Protein AF-A0A6A5XQS5-F1 (afdb_monomer_lite)

Secondary structure (DSSP, 8-state):
------EEE--SEEEEEEEEEEE---TT-TTS-TT-EEEEEEEEEEEEEEE-TTSSSEEEEEEEEEETTTT-S---TTT--EEEEEEEETTS-HHHHHTT-SPPSEEEEEE--TTGGGS---EEEEE-----TTS-----TT-TT-SEEEEPSS-GGGEEEEHHHHHHTTPPP-TTS---GGG--EEEEESSSEEEEETTEEEEEEETTTBEEES-EEEEEETTEEEEEEE-TT-EEEEEPPPPTTS---EEE-S--TT-EEEEE--TT--HHHHHHHHHHHHHHHHHHHHSTT--TTTSSS---

Sequence (305 aa):
MSKDKIYTATPLRTYELRPTQVKTTGWFSSSLSSDATTPSDRIFGVFETTEDATSDGLKEVSKYFVDTAANSTFPIWPSNSNQVIAIFPQTTNVENIVDRKATSVRSISQTHSLIGRHMCTVSSVRPQSAFQAQGEWKSKADDMSLQEWWVGSGLGHGQWSDSTLEKALGFPDRSDGFSIKEDRVEWRAQGDQWQTRLSQKYRDISWGGKGRVSGGGLILTGADMVLAVYKPRCARWEKKGDAADDGQEKGEIIGDGVSVGVLGICHEKVDDEMTQHILLSAVAIEEQIMRSKGFDPLKYHGMWD

Structure (mmCIF, N/CA/C/O backbone):
data_AF-A0A6A5XQS5-F1
#
_entry.id   AF-A0A6A5XQS5-F1
#
loop_
_atom_site.group_PDB
_atom_site.id
_atom_site.type_symbol
_atom_site.label_atom_id
_atom_site.label_alt_id
_atom_site.label_comp_id
_atom_site.label_asym_id
_atom_site.label_entity_id
_atom_site.label_seq_id
_atom_site.pdbx_PDB_ins_code
_atom_site.Cartn_x
_atom_site.Cartn_y
_atom_site.Cartn_z
_atom_site.occupancy
_atom_site.B_iso_or_equiv
_atom_site.auth_seq_id
_atom_site.auth_comp_id
_atom_site.auth_asym_id
_atom_site.auth_atom_id
_atom_site.pdbx_PDB_model_num
ATOM 1 N N . MET A 1 1 ? -23.009 -15.199 24.884 1.00 41.00 1 MET A N 1
ATOM 2 C CA . MET A 1 1 ? -21.980 -14.404 24.184 1.00 41.00 1 MET A CA 1
ATOM 3 C C . MET A 1 1 ? -22.686 -13.268 23.467 1.00 41.00 1 MET A C 1
ATOM 5 O O . MET A 1 1 ? -23.654 -13.534 22.763 1.00 41.00 1 MET A O 1
ATOM 9 N N . SER A 1 2 ? -22.295 -12.022 23.743 1.00 35.28 2 SER A N 1
ATOM 10 C CA . SER A 1 2 ? -22.772 -10.843 23.006 1.00 35.28 2 SER A CA 1
ATOM 11 C C . SER A 1 2 ? -22.547 -11.092 21.515 1.00 35.28 2 SER A C 1
ATOM 13 O O . SER A 1 2 ? -21.453 -11.501 21.136 1.00 35.28 2 SER A O 1
ATOM 15 N N . LYS A 1 3 ? -23.575 -10.914 20.676 1.00 42.91 3 LYS A N 1
ATOM 16 C CA . LYS A 1 3 ? -23.377 -10.823 19.225 1.00 42.91 3 LYS A CA 1
ATOM 17 C C . LYS A 1 3 ? -22.655 -9.504 18.982 1.00 42.91 3 LYS A C 1
ATOM 19 O O . LYS A 1 3 ? -23.308 -8.483 18.756 1.00 42.91 3 LYS A O 1
ATOM 24 N N . ASP A 1 4 ? -21.336 -9.506 19.118 1.00 55.44 4 ASP A N 1
ATOM 25 C CA . ASP A 1 4 ? -20.542 -8.333 18.795 1.00 55.44 4 ASP A CA 1
ATOM 26 C C . ASP A 1 4 ? -20.804 -8.009 17.324 1.00 55.44 4 ASP A C 1
ATOM 28 O O . ASP A 1 4 ? -20.668 -8.843 16.428 1.00 55.44 4 ASP A O 1
ATOM 32 N N . LYS A 1 5 ? -21.369 -6.820 17.097 1.00 72.75 5 LYS A N 1
ATOM 33 C CA . LYS A 1 5 ? -21.798 -6.388 15.770 1.00 72.75 5 LYS A CA 1
ATOM 34 C C . LYS A 1 5 ? -20.553 -6.251 14.899 1.00 72.75 5 LYS A C 1
ATOM 36 O O . LYS A 1 5 ? -19.756 -5.342 15.132 1.00 72.75 5 LYS A O 1
ATOM 41 N N . ILE A 1 6 ? -20.441 -7.115 13.892 1.00 79.00 6 ILE A N 1
ATOM 42 C CA . ILE A 1 6 ? -19.458 -6.989 12.814 1.00 79.00 6 ILE A CA 1
ATOM 43 C C . ILE A 1 6 ? -19.592 -5.586 12.218 1.00 79.00 6 ILE A C 1
ATOM 45 O O . ILE A 1 6 ? -20.684 -5.160 11.829 1.00 79.00 6 ILE A O 1
ATOM 49 N N . TYR A 1 7 ? -18.486 -4.855 12.168 1.00 83.50 7 TYR A N 1
ATOM 50 C CA . TYR A 1 7 ? -18.402 -3.609 11.427 1.00 83.50 7 TYR A CA 1
ATOM 51 C C . TYR A 1 7 ? -18.158 -3.940 9.953 1.00 83.50 7 TYR A C 1
ATOM 53 O O . TYR A 1 7 ? -17.238 -4.679 9.608 1.00 83.50 7 TYR A O 1
ATOM 61 N N . THR A 1 8 ? -19.002 -3.426 9.063 1.00 85.00 8 THR A N 1
ATOM 62 C CA . THR A 1 8 ? -18.805 -3.607 7.620 1.00 85.00 8 THR A CA 1
ATOM 63 C C . THR A 1 8 ? -18.085 -2.381 7.080 1.00 85.00 8 THR A C 1
ATOM 65 O O . THR A 1 8 ? -18.684 -1.313 6.962 1.00 85.00 8 THR A O 1
ATOM 68 N N . ALA A 1 9 ? -16.797 -2.526 6.774 1.00 84.25 9 ALA A N 1
ATOM 69 C CA . ALA A 1 9 ? -16.055 -1.523 6.031 1.00 84.25 9 ALA A CA 1
ATOM 70 C C . ALA A 1 9 ? -16.614 -1.469 4.604 1.00 84.25 9 ALA A C 1
ATOM 72 O O . ALA A 1 9 ? -16.691 -2.494 3.921 1.00 84.25 9 ALA A O 1
ATOM 73 N N . THR A 1 10 ? -17.014 -0.275 4.173 1.00 87.50 10 THR A N 1
ATOM 74 C CA . THR A 1 10 ? -17.535 -0.019 2.824 1.00 87.50 10 THR A CA 1
ATOM 75 C C . THR A 1 10 ? -16.575 0.938 2.132 1.00 87.50 10 THR A C 1
ATOM 77 O O . THR A 1 10 ? -16.663 2.146 2.356 1.00 87.50 10 THR A O 1
ATOM 80 N N . PRO A 1 11 ? -15.593 0.422 1.374 1.00 89.38 11 PRO A N 1
ATOM 81 C CA . PRO A 1 11 ? -14.614 1.275 0.722 1.00 89.38 11 PRO A CA 1
ATOM 82 C C . PRO A 1 11 ? -15.275 2.203 -0.291 1.00 89.38 11 PRO A C 1
ATOM 84 O O . PRO A 1 11 ? -16.008 1.754 -1.165 1.00 89.38 11 PRO A O 1
ATOM 87 N N . LEU A 1 12 ? -14.964 3.492 -0.188 1.00 90.56 12 LEU A N 1
ATOM 88 C CA . LEU A 1 12 ? -15.366 4.527 -1.140 1.00 90.56 12 LEU A CA 1
ATOM 89 C C . LEU A 1 12 ? -14.614 4.374 -2.466 1.00 90.56 12 LEU A C 1
ATOM 91 O O . LEU A 1 12 ? -15.125 4.712 -3.529 1.00 90.56 12 LEU A O 1
ATOM 95 N N . ARG A 1 13 ? -13.371 3.882 -2.390 1.00 91.00 13 ARG A N 1
ATOM 96 C CA . ARG A 1 13 ? -12.496 3.610 -3.533 1.00 91.00 13 ARG A CA 1
ATOM 97 C C . ARG A 1 13 ? -11.758 2.304 -3.298 1.00 91.00 13 ARG A C 1
ATOM 99 O O . ARG A 1 13 ? -11.261 2.064 -2.194 1.00 91.00 13 ARG A O 1
ATOM 106 N N . THR A 1 14 ? -11.677 1.473 -4.330 1.00 93.69 14 THR A N 1
ATOM 107 C CA . THR A 1 14 ? -10.959 0.195 -4.280 1.00 93.69 14 THR A CA 1
ATOM 108 C C . THR A 1 14 ? -9.843 0.192 -5.310 1.00 93.69 14 THR A C 1
ATOM 110 O O . THR A 1 14 ? -10.083 0.525 -6.464 1.00 93.69 14 THR A O 1
ATOM 113 N N . TYR A 1 15 ? -8.643 -0.219 -4.913 1.00 95.38 15 TYR A N 1
ATOM 114 C CA . TYR A 1 15 ? -7.488 -0.359 -5.794 1.00 95.38 15 TYR A CA 1
ATOM 115 C C . TYR A 1 15 ? -7.027 -1.810 -5.817 1.00 95.38 15 TYR A C 1
ATOM 117 O O . TYR A 1 15 ? -6.735 -2.389 -4.770 1.00 95.38 15 TYR A O 1
ATOM 125 N N . GLU A 1 16 ? -6.932 -2.391 -7.007 1.00 95.06 16 GLU A N 1
ATOM 126 C CA . GLU A 1 16 ? -6.418 -3.740 -7.216 1.00 95.06 16 GLU A CA 1
ATOM 127 C C . GLU A 1 16 ? -5.017 -3.687 -7.828 1.00 95.06 16 GLU A C 1
ATOM 129 O O . GLU A 1 16 ? -4.792 -3.041 -8.851 1.00 95.06 16 GLU A O 1
ATOM 134 N N . LEU A 1 17 ? -4.074 -4.375 -7.188 1.00 95.56 17 LEU A N 1
ATOM 135 C CA . LEU A 1 17 ? -2.690 -4.514 -7.620 1.00 95.56 17 LEU A CA 1
ATOM 136 C C . LEU A 1 17 ? -2.544 -5.858 -8.323 1.00 95.56 17 LEU A C 1
ATOM 138 O O . LEU A 1 17 ? -2.584 -6.905 -7.671 1.00 95.56 17 LEU A O 1
ATOM 142 N N . ARG A 1 18 ? -2.375 -5.831 -9.644 1.00 94.19 18 ARG A N 1
ATOM 143 C CA . ARG A 1 18 ? -2.341 -7.031 -10.491 1.00 94.19 18 ARG A CA 1
ATOM 144 C C . ARG A 1 18 ? -0.983 -7.171 -11.183 1.00 94.19 18 ARG A C 1
ATOM 146 O O . ARG A 1 18 ? -0.440 -6.154 -11.609 1.00 94.19 18 ARG A O 1
ATOM 153 N N . PRO A 1 19 ? -0.431 -8.388 -11.330 1.00 93.31 19 PRO A N 1
ATOM 154 C CA . PRO A 1 19 ? 0.814 -8.611 -12.066 1.00 93.31 19 PRO A CA 1
ATOM 155 C C . PRO A 1 19 ? 0.775 -8.011 -13.479 1.00 93.31 19 PRO A C 1
ATOM 157 O O . PRO A 1 19 ? -0.144 -8.289 -14.251 1.00 93.31 19 PRO A O 1
ATOM 160 N N . THR A 1 20 ? 1.779 -7.208 -13.835 1.00 93.25 20 THR A N 1
ATOM 161 C CA . THR A 1 20 ? 1.904 -6.631 -15.182 1.00 93.25 20 THR A CA 1
ATOM 162 C C . THR A 1 20 ? 2.638 -7.598 -16.105 1.00 93.25 20 THR A C 1
ATOM 164 O O . THR A 1 20 ? 3.633 -8.201 -15.709 1.00 93.25 20 THR A O 1
ATOM 167 N N . GLN A 1 21 ? 2.187 -7.731 -17.354 1.00 91.62 21 GLN A N 1
ATOM 168 C CA . GLN A 1 21 ? 2.899 -8.517 -18.365 1.00 91.62 21 GLN A CA 1
ATOM 169 C C . GLN A 1 21 ? 4.196 -7.809 -18.778 1.00 91.62 21 GLN A C 1
ATOM 171 O O . GLN A 1 21 ? 4.165 -6.653 -19.198 1.00 91.62 21 GLN A O 1
ATOM 176 N N . VAL A 1 22 ? 5.329 -8.504 -18.681 1.00 88.50 22 VAL A N 1
ATOM 177 C CA . VAL A 1 22 ? 6.654 -7.997 -19.074 1.00 88.50 22 VAL A CA 1
ATOM 178 C C . VAL A 1 22 ? 7.306 -8.938 -20.078 1.00 88.50 22 VAL A C 1
ATOM 180 O O . VAL A 1 22 ? 7.086 -10.147 -20.029 1.00 88.50 22 VAL A O 1
ATOM 183 N N . LYS A 1 23 ? 8.117 -8.399 -20.995 1.00 84.69 23 LYS A N 1
ATOM 184 C CA . LYS A 1 23 ? 8.888 -9.212 -21.947 1.00 84.69 23 LYS A CA 1
ATOM 185 C C . LYS A 1 23 ? 9.909 -10.073 -21.208 1.00 84.69 23 LYS A C 1
ATOM 187 O O . LYS A 1 23 ? 10.635 -9.573 -20.349 1.00 84.69 23 LYS A O 1
ATOM 192 N N . THR A 1 24 ? 10.000 -11.350 -21.565 1.00 70.56 24 THR A N 1
ATOM 193 C CA . THR A 1 24 ? 11.013 -12.249 -21.003 1.00 70.56 24 THR A CA 1
ATOM 194 C C . THR A 1 24 ? 12.390 -11.936 -21.584 1.00 70.56 24 THR A C 1
ATOM 196 O O . THR A 1 24 ? 12.667 -12.254 -22.737 1.00 70.56 24 THR A O 1
ATOM 199 N N . THR A 1 25 ? 13.276 -11.344 -20.785 1.00 61.12 25 THR A N 1
ATOM 200 C CA . THR A 1 25 ? 14.683 -11.090 -21.138 1.00 61.12 25 THR A CA 1
ATOM 201 C C . THR A 1 25 ? 15.611 -11.974 -20.296 1.00 61.12 25 THR A C 1
ATOM 203 O O . THR A 1 25 ? 16.362 -11.510 -19.443 1.00 61.12 25 THR A O 1
ATOM 206 N N . GLY A 1 26 ? 15.536 -13.295 -20.482 1.00 53.66 26 GLY A N 1
ATOM 207 C CA . GLY A 1 26 ? 16.399 -14.251 -19.781 1.00 53.66 26 GLY A CA 1
ATOM 208 C C . GLY A 1 26 ? 17.680 -14.578 -20.555 1.00 53.66 26 GLY A C 1
ATOM 209 O O . GLY A 1 26 ? 17.619 -14.951 -21.722 1.00 53.66 26 GLY A O 1
ATOM 210 N N . TRP A 1 27 ? 18.846 -14.557 -19.893 1.00 46.69 27 TRP A N 1
ATOM 211 C CA . TRP A 1 27 ? 20.130 -14.985 -20.492 1.00 46.69 27 TRP A CA 1
ATOM 212 C C . TRP A 1 27 ? 20.176 -16.494 -20.848 1.00 46.69 27 TRP A C 1
ATOM 214 O O . TRP A 1 27 ? 21.023 -16.921 -21.627 1.00 46.69 27 TRP A O 1
ATOM 224 N N . PHE A 1 28 ? 19.249 -17.300 -20.306 1.00 45.50 28 PHE A N 1
ATOM 225 C CA . PHE A 1 28 ? 19.111 -18.741 -20.575 1.00 45.50 28 PHE A CA 1
ATOM 226 C C . PHE A 1 28 ? 17.962 -19.087 -21.543 1.00 45.50 28 PHE A C 1
ATOM 228 O O . PHE A 1 28 ? 17.759 -20.261 -21.841 1.00 45.50 28 PHE A O 1
ATOM 235 N N . SER A 1 29 ? 17.201 -18.110 -22.048 1.00 47.56 29 SER A N 1
ATOM 236 C CA . SER A 1 29 ? 16.058 -18.358 -22.938 1.00 47.56 29 SER A CA 1
ATOM 237 C C . SER A 1 29 ? 16.397 -18.005 -24.385 1.00 47.56 29 SER A C 1
ATOM 239 O O . SER A 1 29 ? 15.801 -17.109 -24.973 1.00 47.56 29 SER A O 1
ATOM 241 N N . SER A 1 30 ? 17.366 -18.702 -24.977 1.00 43.22 30 SER A N 1
ATOM 242 C CA . SER A 1 30 ? 17.756 -18.514 -26.382 1.00 43.22 30 SER A CA 1
ATOM 243 C C . SER A 1 30 ? 16.778 -19.135 -27.398 1.00 43.22 30 SER A C 1
ATOM 245 O O . SER A 1 30 ? 17.078 -19.148 -28.588 1.00 43.22 30 SER A O 1
ATOM 247 N N . SER A 1 31 ? 15.614 -19.644 -26.967 1.00 46.03 31 SER A N 1
ATOM 248 C CA . SER A 1 31 ? 14.649 -20.328 -27.849 1.00 46.03 31 SER A CA 1
ATOM 249 C C . SER A 1 31 ? 13.191 -19.863 -27.751 1.00 46.03 31 SER A C 1
ATOM 251 O O . SER A 1 31 ? 12.347 -20.405 -28.464 1.00 46.03 31 SER A O 1
ATOM 253 N N . LEU A 1 32 ? 12.864 -18.874 -26.913 1.00 49.41 32 LEU A N 1
ATOM 254 C CA . LEU A 1 32 ? 11.506 -18.323 -26.860 1.00 49.41 32 LEU A CA 1
ATOM 255 C C . LEU A 1 32 ? 11.400 -17.133 -27.818 1.00 49.41 32 LEU A C 1
ATOM 257 O O . LEU A 1 32 ? 12.290 -16.287 -27.862 1.00 49.41 32 LEU A O 1
ATOM 261 N N . SER A 1 33 ? 10.326 -17.107 -28.614 1.00 51.56 33 SER A N 1
ATOM 262 C CA . SER A 1 33 ? 10.026 -16.038 -29.572 1.00 51.56 33 SER A CA 1
ATOM 263 C C . SER A 1 33 ? 10.207 -14.660 -28.935 1.00 51.56 33 SER A C 1
ATOM 265 O O . SER A 1 33 ? 9.785 -14.463 -27.796 1.00 51.56 33 SER A O 1
ATOM 267 N N . SER A 1 34 ? 10.753 -13.705 -29.691 1.00 56.22 34 SER A N 1
ATOM 268 C CA . SER A 1 34 ? 11.091 -12.338 -29.258 1.00 56.22 34 SER A CA 1
ATOM 269 C C . SER A 1 34 ? 9.947 -11.521 -28.631 1.00 56.22 34 SER A C 1
ATOM 271 O O . SER A 1 34 ? 10.213 -10.456 -28.082 1.00 56.22 34 SER A O 1
ATOM 273 N N . ASP A 1 35 ? 8.710 -12.028 -28.666 1.00 66.31 35 ASP A N 1
ATOM 274 C CA . ASP A 1 35 ? 7.496 -11.369 -28.170 1.00 66.31 35 ASP A CA 1
ATOM 275 C C . ASP A 1 35 ? 6.826 -12.079 -26.977 1.00 66.31 35 ASP A C 1
ATOM 277 O O . ASP A 1 35 ? 5.731 -11.693 -26.569 1.00 66.31 35 ASP A O 1
ATOM 281 N N . ALA A 1 36 ? 7.445 -13.114 -26.397 1.00 76.69 36 ALA A N 1
ATOM 282 C CA . ALA A 1 36 ? 6.874 -13.780 -25.227 1.00 76.69 36 ALA A CA 1
ATOM 283 C C . ALA A 1 36 ? 6.856 -12.834 -24.007 1.00 76.69 36 ALA A C 1
ATOM 285 O O . ALA A 1 36 ? 7.874 -12.241 -23.631 1.00 76.69 36 ALA A O 1
ATOM 286 N N . THR A 1 37 ? 5.687 -12.699 -23.381 1.00 82.88 37 THR A N 1
ATOM 287 C CA . THR A 1 37 ? 5.502 -11.955 -22.133 1.00 82.88 37 THR A CA 1
ATOM 288 C C . THR A 1 37 ? 5.097 -12.894 -21.004 1.00 82.88 37 THR A C 1
ATOM 290 O O . THR A 1 37 ? 4.451 -13.920 -21.223 1.00 82.88 37 THR A O 1
ATOM 293 N N . THR A 1 38 ? 5.506 -12.558 -19.784 1.00 87.75 38 THR A N 1
ATOM 294 C CA . THR A 1 38 ? 5.125 -13.278 -18.565 1.00 87.75 38 THR A CA 1
ATOM 295 C C . THR A 1 38 ? 4.639 -12.299 -17.501 1.00 87.75 38 THR A C 1
ATOM 297 O O . THR A 1 38 ? 5.147 -11.173 -17.449 1.00 87.75 38 THR A O 1
ATOM 300 N N . PRO A 1 39 ? 3.717 -12.710 -16.610 1.00 88.12 39 PRO A N 1
ATOM 301 C CA . PRO A 1 39 ? 3.342 -11.904 -15.456 1.00 88.12 39 PRO A CA 1
ATOM 302 C C . PRO A 1 39 ? 4.568 -11.597 -14.593 1.00 88.12 39 PRO A C 1
ATOM 304 O O . PRO A 1 39 ? 5.310 -12.505 -14.218 1.00 88.12 39 PRO A O 1
ATOM 307 N N . SER A 1 40 ? 4.784 -10.325 -14.274 1.00 88.81 40 SER A N 1
ATOM 308 C CA . SER A 1 40 ? 5.843 -9.912 -13.362 1.00 88.81 40 SER A CA 1
ATOM 309 C C . SER A 1 40 ? 5.445 -10.160 -11.908 1.00 88.81 40 SER A C 1
ATOM 311 O O . SER A 1 40 ? 4.344 -9.825 -11.482 1.00 88.81 40 SER A O 1
ATOM 313 N N . ASP A 1 41 ? 6.379 -10.690 -11.127 1.00 85.38 41 ASP A N 1
ATOM 314 C CA . ASP A 1 41 ? 6.329 -10.765 -9.662 1.00 85.38 41 ASP A CA 1
ATOM 315 C C . ASP A 1 41 ? 6.785 -9.462 -8.972 1.00 85.38 41 ASP A C 1
ATOM 317 O O . ASP A 1 41 ? 6.662 -9.313 -7.755 1.00 85.38 41 ASP A O 1
ATOM 321 N N . ARG A 1 42 ? 7.309 -8.516 -9.756 1.00 89.31 42 ARG A N 1
ATOM 322 C CA . ARG A 1 42 ? 7.920 -7.262 -9.312 1.00 89.31 42 ARG A CA 1
ATOM 323 C C . ARG A 1 42 ? 7.080 -6.036 -9.669 1.00 89.31 42 ARG A C 1
ATOM 325 O O . ARG A 1 42 ? 6.943 -5.130 -8.851 1.00 89.31 42 ARG A O 1
ATOM 332 N N . ILE A 1 43 ? 6.565 -5.983 -10.897 1.00 94.31 43 ILE A N 1
ATOM 333 C CA . ILE A 1 43 ? 5.841 -4.825 -11.434 1.00 94.31 43 ILE A CA 1
ATOM 334 C C . ILE A 1 43 ? 4.348 -5.140 -11.486 1.00 94.31 43 ILE A C 1
ATOM 336 O O . ILE A 1 43 ? 3.924 -6.087 -12.148 1.00 94.31 43 ILE A O 1
ATOM 340 N N . PHE A 1 44 ? 3.554 -4.299 -10.833 1.00 96.50 44 PHE A N 1
ATOM 341 C CA . PHE A 1 44 ? 2.110 -4.446 -10.709 1.00 96.50 44 PHE A CA 1
ATOM 342 C C . PHE A 1 44 ? 1.390 -3.244 -11.316 1.00 96.50 44 PHE A C 1
ATOM 344 O O . PHE A 1 44 ? 1.786 -2.101 -11.101 1.00 96.50 44 PHE A O 1
ATOM 351 N N . GLY A 1 45 ? 0.319 -3.489 -12.062 1.00 96.88 45 GLY A N 1
ATOM 352 C CA . GLY A 1 45 ? -0.629 -2.466 -12.482 1.00 96.88 45 GLY A CA 1
ATOM 353 C C . GLY A 1 45 ? -1.621 -2.200 -11.357 1.00 96.88 45 GLY A C 1
ATOM 354 O O . GLY A 1 45 ? -2.086 -3.139 -10.709 1.00 96.88 45 GLY A O 1
ATOM 355 N N . VAL A 1 46 ? -1.933 -0.928 -11.120 1.00 97.00 46 VAL A N 1
ATOM 356 C CA . VAL A 1 46 ? -2.898 -0.491 -10.107 1.00 97.00 46 VAL A CA 1
ATOM 357 C C . VAL A 1 46 ? -4.166 -0.027 -10.799 1.00 97.00 46 VAL A C 1
ATOM 359 O O . VAL A 1 46 ? -4.147 0.956 -11.546 1.00 97.00 46 VAL A O 1
ATOM 362 N N . PHE A 1 47 ? -5.263 -0.717 -10.519 1.00 95.62 47 PHE A N 1
ATOM 363 C CA . PHE A 1 47 ? -6.566 -0.483 -11.125 1.00 95.62 47 PHE A CA 1
ATOM 364 C C . PHE A 1 47 ? -7.539 0.016 -10.066 1.00 95.62 47 PHE A C 1
ATOM 366 O O . PHE A 1 47 ? -7.799 -0.673 -9.084 1.00 95.62 47 PHE A O 1
ATOM 373 N N . GLU A 1 48 ? -8.059 1.224 -10.246 1.00 94.44 48 GLU A N 1
ATOM 374 C CA . GLU A 1 48 ? -9.117 1.764 -9.402 1.00 94.44 48 GLU A CA 1
ATOM 375 C C . GLU A 1 48 ? -10.469 1.249 -9.891 1.00 94.44 48 GLU A C 1
ATOM 377 O O . GLU A 1 48 ? -10.786 1.363 -11.073 1.00 94.44 48 GLU A O 1
ATOM 382 N N . THR A 1 49 ? -11.267 0.706 -8.981 1.00 88.75 49 THR A N 1
ATOM 383 C CA . THR A 1 49 ? -12.666 0.364 -9.220 1.00 88.75 49 THR A CA 1
ATOM 384 C C . THR A 1 49 ? -13.549 1.394 -8.530 1.00 88.75 49 THR A C 1
ATOM 386 O O . THR A 1 49 ? -13.457 1.575 -7.312 1.00 88.75 49 THR A O 1
ATOM 389 N N . THR A 1 50 ? -14.407 2.047 -9.308 1.00 77.06 50 THR A N 1
ATOM 390 C CA . THR A 1 50 ? -15.428 2.987 -8.830 1.00 77.06 50 THR A CA 1
ATOM 391 C C . THR A 1 50 ? -16.807 2.517 -9.273 1.00 77.06 50 THR A C 1
ATOM 393 O O . THR A 1 50 ? -16.949 1.992 -10.380 1.00 77.06 50 THR A O 1
ATOM 396 N N . GLU A 1 51 ? -17.826 2.739 -8.446 1.00 67.44 51 GLU A N 1
ATOM 397 C CA . GLU A 1 51 ? -19.218 2.609 -8.886 1.00 67.44 51 GLU A CA 1
ATOM 398 C C . GLU A 1 51 ? -19.482 3.623 -10.007 1.00 67.44 51 GLU A C 1
ATOM 400 O O . GLU A 1 51 ? -19.156 4.807 -9.879 1.00 67.44 51 GLU A O 1
ATOM 405 N N . ASP A 1 52 ? -19.992 3.157 -11.147 1.00 51.84 52 ASP A N 1
ATOM 406 C CA . ASP A 1 52 ? -20.342 4.043 -12.249 1.00 51.84 52 ASP A CA 1
ATOM 407 C C . ASP A 1 52 ? -21.678 4.725 -11.936 1.00 51.84 52 ASP A C 1
ATOM 409 O O . ASP A 1 52 ? -22.715 4.080 -11.837 1.00 51.84 52 ASP A O 1
ATOM 413 N N . ALA A 1 53 ? -21.681 6.053 -11.810 1.00 51.53 53 ALA A N 1
ATOM 414 C CA . ALA A 1 53 ? -22.908 6.818 -11.579 1.00 51.53 53 ALA A CA 1
ATOM 415 C C . ALA A 1 53 ? -23.910 6.732 -12.753 1.00 51.53 53 ALA A C 1
ATOM 417 O O . ALA A 1 53 ? -25.041 7.200 -12.628 1.00 51.53 53 ALA A O 1
ATOM 418 N N . THR A 1 54 ? -23.492 6.188 -13.903 1.00 54.25 54 THR A N 1
ATOM 419 C CA . THR A 1 54 ? -24.274 6.163 -15.148 1.00 54.25 54 THR A CA 1
ATOM 420 C C . THR A 1 54 ? -24.625 4.766 -15.662 1.00 54.25 54 THR A C 1
ATOM 422 O O . THR A 1 54 ? -25.414 4.659 -16.603 1.00 54.25 54 THR A O 1
ATOM 425 N N . SER A 1 55 ? -24.104 3.698 -15.053 1.00 51.19 55 SER A N 1
ATOM 426 C CA . SER A 1 55 ? -24.421 2.315 -15.424 1.00 51.19 55 SER A CA 1
ATOM 427 C C . SER A 1 55 ? -24.505 1.416 -14.187 1.00 51.19 55 SER A C 1
ATOM 429 O O . SER A 1 55 ? -23.832 1.672 -13.198 1.00 51.19 55 SER A O 1
ATOM 431 N N . ASP A 1 56 ? -25.288 0.330 -14.241 1.00 53.41 56 ASP A N 1
ATOM 432 C CA . ASP A 1 56 ? -25.344 -0.717 -13.193 1.00 53.41 56 ASP A CA 1
ATOM 433 C C . ASP A 1 56 ? -24.022 -1.530 -13.086 1.00 53.41 56 ASP A C 1
ATOM 435 O O . ASP A 1 56 ? -24.006 -2.691 -12.674 1.00 53.41 56 ASP A O 1
ATOM 439 N N . GLY A 1 57 ? -22.892 -0.957 -13.514 1.00 61.97 57 GLY A N 1
ATOM 440 C CA . GLY A 1 57 ? -21.597 -1.610 -13.634 1.00 61.97 57 GLY A CA 1
ATOM 441 C C . GLY A 1 57 ? -20.508 -0.956 -12.787 1.00 61.97 57 GLY A C 1
ATOM 442 O O . GLY A 1 57 ?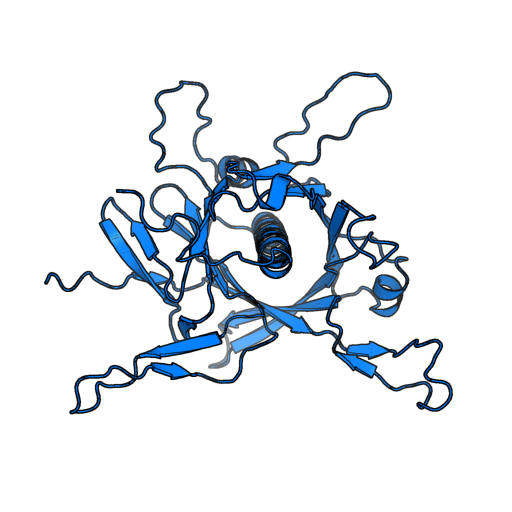 -20.503 0.243 -12.520 1.00 61.97 57 GLY A O 1
ATOM 443 N N . LEU A 1 58 ? -19.528 -1.763 -12.387 1.00 73.38 58 LEU A N 1
ATOM 444 C CA . LEU A 1 58 ? -18.281 -1.261 -11.820 1.00 73.38 58 LEU A CA 1
ATOM 445 C C . LEU A 1 58 ? -17.374 -0.790 -12.959 1.00 73.38 58 LEU A C 1
ATOM 447 O O . LEU A 1 58 ? -17.088 -1.553 -13.885 1.00 73.38 58 LEU A O 1
ATOM 451 N N . LYS A 1 59 ? -16.896 0.455 -12.885 1.00 80.50 59 LYS A N 1
ATOM 452 C CA . LYS A 1 59 ? -15.905 0.981 -13.824 1.00 80.50 59 LYS A CA 1
ATOM 453 C C . LYS A 1 59 ? -14.511 0.769 -13.262 1.00 80.50 59 LYS A C 1
ATOM 455 O O . LYS A 1 59 ? -14.209 1.194 -12.149 1.00 80.50 59 LYS A O 1
ATOM 460 N N . GLU A 1 60 ? -13.652 0.167 -14.072 1.00 87.31 60 GLU A N 1
ATOM 461 C CA . GLU A 1 60 ? -12.250 -0.041 -13.740 1.00 87.31 60 GLU A CA 1
ATOM 462 C C . GLU A 1 60 ? -11.355 0.913 -14.542 1.00 87.31 60 GLU A C 1
ATOM 464 O O . GLU A 1 60 ? -11.484 1.038 -15.762 1.00 87.31 60 GLU A O 1
ATOM 469 N N . VAL A 1 61 ? -10.442 1.604 -13.858 1.00 91.75 61 VAL A N 1
ATOM 470 C CA . VAL A 1 61 ? -9.517 2.571 -14.456 1.00 91.75 61 VAL A CA 1
ATOM 471 C C . VAL A 1 61 ? -8.092 2.270 -14.006 1.00 91.75 61 VAL A C 1
ATOM 473 O O . VAL A 1 61 ? -7.777 2.326 -12.820 1.00 91.75 61 VAL A O 1
ATOM 476 N N . SER A 1 62 ? -7.195 2.007 -14.956 1.00 92.69 62 SER A N 1
ATOM 477 C CA . SER A 1 62 ? -5.761 1.887 -14.670 1.00 92.69 62 SER A CA 1
ATOM 478 C C . SER A 1 62 ? -5.199 3.243 -14.236 1.00 92.69 62 SER A C 1
ATOM 480 O O . SER A 1 62 ? -5.337 4.228 -14.960 1.00 92.69 62 SER A O 1
ATOM 482 N N . LYS A 1 63 ? -4.535 3.300 -13.078 1.00 94.94 63 LYS A N 1
ATOM 483 C CA . LYS A 1 63 ? -4.013 4.548 -12.495 1.00 94.94 63 LYS A CA 1
ATOM 484 C C . LYS A 1 63 ? -2.498 4.641 -12.504 1.00 94.94 63 LYS A C 1
ATOM 486 O O . LYS A 1 63 ? -1.952 5.666 -12.909 1.00 94.94 63 LYS A O 1
ATOM 491 N N . TYR A 1 64 ? -1.824 3.571 -12.092 1.00 94.69 64 TYR A N 1
ATOM 492 C CA . TYR A 1 64 ? -0.381 3.582 -11.861 1.00 94.69 64 TYR A CA 1
ATOM 493 C C . TYR A 1 64 ? 0.254 2.229 -12.171 1.00 94.69 64 TYR A C 1
ATOM 495 O O . TYR A 1 64 ? -0.436 1.212 -12.247 1.00 94.69 64 TYR A O 1
ATOM 503 N N . PHE A 1 65 ? 1.581 2.219 -12.250 1.00 96.94 65 PHE A N 1
ATOM 504 C CA . PHE A 1 65 ? 2.379 1.019 -12.017 1.00 96.94 65 PHE A CA 1
ATOM 505 C C . PHE A 1 65 ? 3.088 1.122 -10.667 1.00 96.94 65 PHE A C 1
ATOM 507 O O . PHE A 1 65 ? 3.535 2.202 -10.289 1.00 96.94 65 PHE A O 1
ATOM 514 N N . VAL A 1 66 ? 3.220 0.002 -9.963 1.00 96.88 66 VAL A N 1
ATOM 515 C CA . VAL A 1 66 ? 4.026 -0.142 -8.747 1.00 96.88 66 VAL A CA 1
ATOM 516 C C . VAL A 1 66 ? 5.149 -1.131 -9.032 1.00 96.88 66 VAL A C 1
ATOM 518 O O . VAL A 1 66 ? 4.883 -2.280 -9.371 1.00 96.88 66 VAL A O 1
ATOM 521 N N . ASP A 1 67 ? 6.400 -0.700 -8.891 1.00 95.06 67 ASP A N 1
ATOM 522 C CA . ASP A 1 67 ? 7.576 -1.579 -8.924 1.00 95.06 67 ASP A CA 1
ATOM 523 C C . ASP A 1 67 ? 8.033 -1.845 -7.491 1.00 95.06 67 ASP A C 1
ATOM 525 O O . ASP A 1 67 ? 8.398 -0.906 -6.781 1.00 95.06 67 ASP A O 1
ATOM 529 N N . THR A 1 68 ? 8.031 -3.105 -7.055 1.00 91.94 68 THR A N 1
ATOM 530 C CA . THR A 1 68 ? 8.443 -3.465 -5.693 1.00 91.94 68 THR A CA 1
ATOM 531 C C . THR A 1 68 ? 9.961 -3.517 -5.503 1.00 91.94 68 THR A C 1
ATOM 533 O O . THR A 1 68 ? 10.428 -3.699 -4.379 1.00 91.94 68 THR A O 1
ATOM 536 N N . ALA A 1 69 ? 10.762 -3.355 -6.559 1.00 87.31 69 ALA A N 1
ATOM 537 C CA . ALA A 1 69 ? 12.222 -3.407 -6.492 1.00 87.31 69 ALA A CA 1
ATOM 538 C C . ALA A 1 69 ? 12.908 -2.371 -7.404 1.00 87.31 69 ALA A C 1
ATOM 540 O O . ALA A 1 69 ? 13.944 -2.665 -8.011 1.00 87.31 69 ALA A O 1
ATOM 541 N N . ALA A 1 70 ? 12.379 -1.145 -7.437 1.00 79.75 70 ALA A N 1
ATOM 542 C CA . ALA A 1 70 ? 12.794 -0.065 -8.337 1.00 79.75 70 ALA A CA 1
ATOM 543 C C . ALA A 1 70 ? 14.316 0.210 -8.334 1.00 79.75 70 ALA A C 1
ATOM 545 O O . ALA A 1 70 ? 14.927 0.336 -9.394 1.00 79.75 70 ALA A O 1
ATOM 546 N N . ASN A 1 71 ? 14.961 0.213 -7.158 1.00 73.56 71 ASN A N 1
ATOM 547 C CA . ASN A 1 71 ? 16.402 0.497 -7.029 1.00 73.56 71 ASN A CA 1
ATOM 548 C C . ASN A 1 71 ? 17.275 -0.715 -6.653 1.00 73.56 71 ASN A C 1
ATOM 550 O O . ASN A 1 71 ? 18.493 -0.582 -6.567 1.00 73.56 71 ASN A O 1
ATOM 554 N N . SER A 1 72 ? 16.729 -1.925 -6.474 1.00 57.53 72 SER A N 1
ATOM 555 C CA . SER A 1 72 ? 17.526 -3.063 -5.969 1.00 57.53 72 SER A CA 1
ATOM 556 C C . SER A 1 72 ? 18.379 -3.704 -7.069 1.00 57.53 72 SER A C 1
ATOM 558 O O . SER A 1 72 ? 17.901 -4.564 -7.795 1.00 57.53 72 SER A O 1
ATOM 560 N N . THR A 1 73 ? 19.616 -3.253 -7.290 1.00 46.44 73 THR A N 1
ATOM 561 C CA . THR A 1 73 ? 20.482 -3.710 -8.407 1.00 46.44 73 THR A CA 1
ATOM 562 C C . THR A 1 73 ? 20.901 -5.183 -8.333 1.00 46.44 73 THR A C 1
ATOM 564 O O . THR A 1 73 ? 21.360 -5.720 -9.334 1.00 46.44 73 THR A O 1
ATOM 567 N N . PHE A 1 74 ? 20.697 -5.861 -7.199 1.00 43.75 74 PHE A N 1
ATOM 568 C CA . PHE A 1 74 ? 20.957 -7.295 -7.042 1.00 43.75 74 PHE A CA 1
ATOM 569 C C . PHE A 1 74 ? 19.852 -7.981 -6.218 1.00 43.75 74 PHE A C 1
ATOM 571 O O . PHE A 1 74 ? 19.602 -7.561 -5.086 1.00 43.75 74 PHE A O 1
ATOM 578 N N . PRO A 1 75 ? 19.245 -9.077 -6.713 1.00 45.56 75 PRO A N 1
ATOM 579 C CA . PRO A 1 75 ? 18.245 -9.854 -5.975 1.00 45.56 75 PRO A CA 1
ATOM 580 C C . PRO A 1 75 ? 18.853 -10.768 -4.892 1.00 45.56 75 PRO A C 1
ATOM 582 O O . PRO A 1 75 ? 18.136 -11.546 -4.266 1.00 45.56 75 PRO A O 1
ATOM 585 N N . ILE A 1 76 ? 20.172 -10.708 -4.657 1.00 47.56 76 ILE A N 1
ATOM 586 C CA . ILE A 1 76 ? 20.859 -11.576 -3.695 1.00 47.56 76 ILE A CA 1
ATOM 587 C C . ILE A 1 76 ? 20.835 -10.923 -2.309 1.00 47.56 76 ILE A C 1
ATOM 589 O O . ILE A 1 76 ? 21.578 -9.986 -2.000 1.00 47.56 76 ILE A O 1
ATOM 593 N N . TRP A 1 77 ? 19.950 -11.442 -1.466 1.00 42.09 77 TRP A N 1
ATOM 594 C CA . TRP A 1 77 ? 19.902 -11.172 -0.032 1.00 42.09 77 TRP A CA 1
ATOM 595 C C . TRP A 1 77 ? 20.965 -12.020 0.697 1.00 42.09 77 TRP A C 1
ATOM 597 O O . TRP A 1 77 ? 21.195 -13.157 0.282 1.00 42.09 77 TRP A O 1
ATOM 607 N N . PRO A 1 78 ? 21.617 -11.534 1.775 1.00 47.59 78 PRO A N 1
ATOM 608 C CA . PRO A 1 78 ? 21.342 -10.314 2.545 1.00 47.59 78 PRO A CA 1
ATOM 609 C C . PRO A 1 78 ? 22.172 -9.084 2.148 1.00 47.59 78 PRO A C 1
ATOM 611 O O . PRO A 1 78 ? 22.138 -8.081 2.854 1.00 47.59 78 PRO A O 1
ATOM 614 N N . SER A 1 79 ? 22.926 -9.135 1.047 1.00 48.41 79 SER A N 1
ATOM 615 C CA . SER A 1 79 ? 23.879 -8.074 0.674 1.00 48.41 79 SER A CA 1
ATOM 616 C C . SER A 1 79 ? 23.234 -6.744 0.270 1.00 48.41 79 SER A C 1
ATOM 618 O O . SER A 1 79 ? 23.858 -5.704 0.453 1.00 48.41 79 SER A O 1
ATOM 620 N N . ASN A 1 80 ? 21.985 -6.756 -0.211 1.00 54.19 80 ASN A N 1
ATOM 621 C CA . ASN A 1 80 ? 21.196 -5.544 -0.436 1.00 54.19 80 ASN A CA 1
ATOM 622 C C . ASN A 1 80 ? 20.193 -5.364 0.699 1.00 54.19 80 ASN A C 1
ATOM 624 O O . ASN A 1 80 ? 19.095 -5.920 0.686 1.00 54.19 80 ASN A O 1
ATOM 628 N N . SER A 1 81 ? 20.597 -4.582 1.695 1.00 66.44 81 SER A N 1
ATOM 629 C CA . SER A 1 81 ? 19.771 -4.276 2.856 1.00 66.44 81 SER A CA 1
ATOM 630 C C . SER A 1 81 ? 18.631 -3.312 2.536 1.00 66.44 81 SER A C 1
ATOM 632 O O . SER A 1 81 ? 17.722 -3.236 3.344 1.00 66.44 81 SER A O 1
ATOM 634 N N . ASN A 1 82 ? 18.629 -2.621 1.389 1.00 76.25 82 ASN A N 1
ATOM 635 C CA . ASN A 1 82 ? 17.605 -1.637 1.029 1.00 76.25 82 ASN A CA 1
ATOM 636 C C . ASN A 1 82 ? 16.745 -2.099 -0.161 1.00 76.25 82 ASN A C 1
ATOM 638 O O . ASN A 1 82 ? 17.263 -2.552 -1.186 1.00 76.25 82 ASN A O 1
ATOM 642 N N . GLN A 1 83 ? 15.430 -1.951 -0.033 1.00 84.19 83 GLN A N 1
ATOM 643 C CA . GLN A 1 83 ? 14.447 -2.157 -1.093 1.00 84.19 83 GLN A CA 1
ATOM 644 C C . GLN A 1 83 ? 13.670 -0.859 -1.285 1.00 84.19 83 GLN A C 1
ATOM 646 O O . GLN A 1 83 ? 13.214 -0.268 -0.315 1.00 84.19 83 GLN A O 1
ATOM 651 N N . VAL A 1 84 ? 13.500 -0.449 -2.540 1.00 89.56 84 VAL A N 1
ATOM 652 C CA . VAL A 1 84 ? 12.708 0.730 -2.897 1.00 89.56 84 VAL A CA 1
ATOM 653 C C . VAL A 1 84 ? 11.507 0.273 -3.697 1.00 89.56 84 VAL A C 1
ATOM 655 O O . VAL A 1 84 ? 11.664 -0.432 -4.697 1.00 89.56 84 VAL A O 1
ATOM 658 N N . ILE A 1 85 ? 10.332 0.677 -3.238 1.00 93.38 85 ILE A N 1
ATOM 659 C CA . ILE A 1 85 ? 9.053 0.464 -3.900 1.00 93.38 85 ILE A CA 1
ATOM 660 C C . ILE A 1 85 ? 8.625 1.805 -4.475 1.00 93.38 85 ILE A C 1
ATOM 662 O O . ILE A 1 85 ? 8.688 2.816 -3.779 1.00 93.38 85 ILE A O 1
ATOM 666 N N . ALA A 1 86 ? 8.220 1.841 -5.738 1.00 94.81 86 ALA A N 1
ATOM 667 C CA . ALA A 1 86 ? 7.954 3.100 -6.420 1.00 94.81 86 ALA A CA 1
ATOM 668 C C . ALA A 1 86 ? 6.691 3.055 -7.276 1.00 94.81 86 ALA A C 1
ATOM 670 O O . ALA A 1 86 ? 6.387 2.038 -7.898 1.00 94.81 86 ALA A O 1
ATOM 671 N N . ILE A 1 87 ? 5.989 4.188 -7.320 1.00 95.19 87 ILE A N 1
ATOM 672 C CA . ILE A 1 87 ? 4.839 4.442 -8.186 1.00 95.19 87 ILE A CA 1
ATOM 673 C C . ILE A 1 87 ? 5.309 5.153 -9.456 1.00 95.19 87 ILE A C 1
ATOM 675 O O . ILE A 1 87 ? 6.028 6.153 -9.395 1.00 95.19 87 ILE A O 1
ATOM 679 N N . PHE A 1 88 ? 4.826 4.686 -10.602 1.00 95.19 88 PHE A N 1
ATOM 680 C CA . PHE A 1 88 ? 5.024 5.296 -11.913 1.00 95.19 88 PHE A CA 1
ATOM 681 C C . PHE A 1 88 ? 3.673 5.664 -12.540 1.00 95.19 88 PHE A C 1
ATOM 683 O O . PHE A 1 88 ? 2.685 4.950 -12.322 1.00 95.19 88 PHE A O 1
ATOM 690 N N . PRO A 1 89 ? 3.603 6.740 -13.345 1.00 94.62 89 PRO A N 1
ATOM 691 C CA . PRO A 1 89 ? 2.397 7.073 -14.100 1.00 94.62 89 PRO A CA 1
ATOM 692 C C . PRO A 1 89 ? 1.957 5.911 -14.997 1.00 94.62 89 PRO A C 1
ATOM 694 O O . PRO A 1 89 ? 2.807 5.238 -15.581 1.00 94.62 89 PRO A O 1
ATOM 697 N N . GLN A 1 90 ? 0.651 5.714 -15.185 1.00 94.25 90 GLN A N 1
ATOM 698 C CA . GLN A 1 90 ? 0.126 4.681 -16.094 1.00 94.25 90 GLN A CA 1
ATOM 699 C C . GLN A 1 90 ? 0.573 4.865 -17.555 1.00 94.25 90 GLN A C 1
ATOM 701 O O . GLN A 1 90 ? 0.645 3.895 -18.303 1.00 94.25 90 GLN A O 1
ATOM 706 N N . THR A 1 91 ? 0.931 6.085 -17.955 1.00 95.06 91 THR A N 1
ATOM 707 C CA . THR A 1 91 ? 1.468 6.392 -19.289 1.00 95.06 91 THR A CA 1
ATOM 708 C C . THR A 1 91 ? 2.927 5.963 -19.474 1.00 95.06 91 THR A C 1
ATOM 710 O O . THR A 1 91 ? 3.468 6.065 -20.575 1.00 95.06 91 THR A O 1
ATOM 713 N N . THR A 1 92 ? 3.585 5.490 -18.412 1.00 94.00 92 THR A N 1
ATOM 714 C CA . THR A 1 92 ? 4.975 5.032 -18.459 1.00 94.00 92 THR A CA 1
ATOM 715 C C . THR A 1 92 ? 5.072 3.730 -19.236 1.00 94.00 92 THR A C 1
ATOM 717 O O . THR A 1 92 ? 4.374 2.763 -18.944 1.00 94.00 92 THR A O 1
ATOM 720 N N . ASN A 1 93 ? 5.992 3.677 -20.196 1.00 94.25 93 ASN A N 1
ATOM 721 C CA . ASN A 1 93 ? 6.336 2.429 -20.862 1.00 94.25 93 ASN A CA 1
ATOM 722 C C . ASN A 1 93 ? 6.931 1.431 -19.841 1.00 94.25 93 ASN A C 1
ATOM 724 O O . ASN A 1 93 ? 7.887 1.754 -19.132 1.00 94.25 93 ASN A O 1
ATOM 728 N N . VAL A 1 94 ? 6.365 0.223 -19.772 1.00 93.38 94 VAL A N 1
ATOM 729 C CA . VAL A 1 94 ? 6.736 -0.792 -18.774 1.00 93.38 94 VAL A CA 1
ATOM 730 C C . VAL A 1 94 ? 8.180 -1.259 -18.954 1.00 93.38 94 VAL A C 1
ATOM 732 O O . VAL A 1 94 ? 8.872 -1.467 -17.959 1.00 93.38 94 VAL A O 1
ATOM 735 N N . GLU A 1 95 ? 8.686 -1.362 -20.185 1.00 91.38 95 GLU A N 1
ATOM 736 C CA . GLU A 1 95 ? 10.089 -1.707 -20.428 1.00 91.38 95 GLU A CA 1
ATOM 737 C C . GLU A 1 95 ? 11.055 -0.670 -19.837 1.00 91.38 95 GLU A C 1
ATOM 739 O O . GLU A 1 95 ? 12.086 -1.045 -19.283 1.00 91.38 95 GLU A O 1
ATOM 744 N N . ASN A 1 96 ? 10.699 0.618 -19.826 1.00 91.88 96 ASN A N 1
ATOM 745 C CA . ASN A 1 96 ? 11.500 1.637 -19.141 1.00 91.88 96 ASN A CA 1
ATOM 746 C C . ASN A 1 96 ? 11.518 1.452 -17.615 1.00 91.88 96 ASN A C 1
ATOM 748 O O . ASN A 1 96 ? 12.501 1.828 -16.975 1.00 91.88 96 ASN A O 1
ATOM 752 N N . ILE A 1 97 ? 10.466 0.879 -17.022 1.00 92.38 97 ILE A N 1
ATOM 753 C CA . ILE A 1 97 ? 10.445 0.513 -15.597 1.00 92.38 97 ILE A CA 1
ATOM 754 C C . ILE A 1 97 ? 11.345 -0.710 -15.374 1.00 92.38 97 ILE A C 1
ATOM 756 O O . ILE A 1 97 ? 12.200 -0.699 -14.488 1.00 92.38 97 ILE A O 1
ATOM 760 N N . VAL A 1 98 ? 11.223 -1.739 -16.224 1.00 89.38 98 VAL A N 1
ATOM 761 C CA . VAL A 1 98 ? 12.074 -2.944 -16.192 1.00 89.38 98 VAL A CA 1
ATOM 762 C C . VAL A 1 98 ? 13.557 -2.566 -16.237 1.00 89.38 98 VAL A C 1
ATOM 764 O O . VAL A 1 98 ? 14.313 -2.997 -15.361 1.00 89.38 98 VAL A O 1
ATOM 767 N N . ASP A 1 99 ? 13.920 -1.695 -17.180 1.00 87.94 99 ASP A N 1
ATOM 768 C CA . ASP A 1 99 ? 15.271 -1.190 -17.439 1.00 87.94 99 ASP A CA 1
ATOM 769 C C . ASP A 1 99 ? 15.736 -0.093 -16.466 1.00 87.94 99 ASP A C 1
ATOM 771 O O . ASP A 1 99 ? 16.871 0.373 -16.576 1.00 87.94 99 ASP A O 1
ATOM 775 N N . ARG A 1 100 ? 14.880 0.347 -15.530 1.00 88.06 100 ARG A N 1
ATOM 776 C CA . ARG A 1 100 ? 15.169 1.415 -14.546 1.00 88.06 100 ARG A CA 1
ATOM 777 C C . ARG A 1 100 ? 15.528 2.764 -15.169 1.00 88.06 100 ARG A C 1
ATOM 779 O O . ARG A 1 100 ? 16.322 3.529 -14.629 1.00 88.06 100 ARG A O 1
ATOM 786 N N . LYS A 1 101 ? 14.936 3.052 -16.324 1.00 88.56 101 LYS A N 1
ATOM 787 C CA . LYS A 1 101 ? 15.039 4.334 -17.035 1.00 88.56 101 LYS A CA 1
ATOM 788 C C . LYS A 1 101 ? 13.870 5.264 -16.714 1.00 88.56 101 LYS A C 1
ATOM 790 O O . LYS A 1 101 ? 13.946 6.457 -16.992 1.00 88.56 101 LYS A O 1
ATOM 795 N N . ALA A 1 102 ? 12.778 4.721 -16.180 1.00 89.12 102 ALA A N 1
ATOM 796 C CA . ALA A 1 102 ? 11.600 5.489 -15.808 1.00 89.12 102 ALA A CA 1
ATOM 797 C C . ALA A 1 102 ? 11.833 6.317 -14.535 1.00 89.12 102 ALA A C 1
ATOM 799 O O . ALA A 1 102 ? 12.481 5.868 -13.591 1.00 89.12 102 ALA A O 1
ATOM 800 N N . THR A 1 103 ? 11.241 7.510 -14.489 1.00 88.62 103 THR A N 1
ATOM 801 C CA . THR A 1 103 ? 11.200 8.350 -13.288 1.00 88.62 103 THR A CA 1
ATOM 802 C C . THR A 1 103 ? 9.927 8.052 -12.505 1.00 88.62 103 THR A C 1
ATOM 804 O O . THR A 1 103 ? 8.825 8.141 -13.047 1.00 88.62 103 THR A O 1
ATOM 807 N N . SER A 1 104 ? 10.070 7.693 -11.232 1.00 90.69 104 SER A N 1
ATOM 808 C CA . SER A 1 104 ? 8.935 7.477 -10.336 1.00 90.69 104 SER A CA 1
ATOM 809 C C . SER A 1 104 ? 8.293 8.797 -9.916 1.00 90.69 104 SER A C 1
ATOM 811 O O . SER A 1 104 ? 8.990 9.787 -9.706 1.00 90.69 104 SER A O 1
ATOM 813 N N . VAL A 1 105 ? 6.976 8.790 -9.712 1.00 89.75 105 VAL A N 1
ATOM 814 C CA . VAL A 1 105 ? 6.245 9.910 -9.093 1.00 89.75 105 VAL A CA 1
ATOM 815 C C . VAL A 1 105 ? 6.587 10.002 -7.609 1.00 89.75 105 VAL A C 1
ATOM 817 O O . VAL A 1 105 ? 6.816 11.085 -7.079 1.00 89.75 105 VAL A O 1
ATOM 820 N N . ARG A 1 106 ? 6.599 8.844 -6.948 1.00 90.44 106 ARG A N 1
ATOM 821 C CA . ARG A 1 106 ? 6.671 8.681 -5.498 1.00 90.44 106 ARG A CA 1
ATOM 822 C C . ARG A 1 106 ? 7.308 7.337 -5.173 1.00 90.44 106 ARG A C 1
ATOM 824 O O . ARG A 1 106 ? 7.160 6.384 -5.941 1.00 90.44 106 ARG A O 1
ATOM 831 N N . SER A 1 107 ? 7.997 7.248 -4.046 1.00 92.19 107 SER A N 1
ATOM 832 C CA . SER A 1 107 ? 8.713 6.043 -3.642 1.00 92.19 107 SER A CA 1
ATOM 833 C C . SER A 1 107 ? 8.758 5.885 -2.131 1.00 92.19 107 SER A C 1
ATOM 835 O O . SER A 1 107 ? 8.689 6.856 -1.385 1.00 92.19 107 SER A O 1
ATOM 837 N N . ILE A 1 108 ? 8.856 4.643 -1.679 1.00 90.62 108 ILE A N 1
ATOM 838 C CA . ILE A 1 108 ? 9.071 4.298 -0.284 1.00 90.62 108 ILE A CA 1
ATOM 839 C C . ILE A 1 108 ? 10.212 3.293 -0.190 1.00 90.62 108 ILE A C 1
ATOM 841 O O . ILE A 1 108 ? 10.248 2.275 -0.886 1.00 90.62 108 ILE A O 1
ATOM 845 N N . SER A 1 109 ? 11.167 3.609 0.665 1.00 89.38 109 SER A N 1
ATOM 846 C CA . SER A 1 109 ? 12.363 2.820 0.900 1.00 89.38 109 SER A CA 1
ATOM 847 C C . SER A 1 109 ? 12.212 2.031 2.201 1.00 89.38 109 SER A C 1
ATOM 849 O O . SER A 1 109 ? 11.601 2.493 3.165 1.00 89.38 109 SER A O 1
ATOM 851 N N . GLN A 1 110 ? 12.758 0.822 2.250 1.00 83.75 110 GLN A N 1
ATOM 852 C CA . GLN A 1 110 ? 12.754 -0.002 3.453 1.00 83.75 110 GLN A CA 1
ATOM 853 C C . GLN A 1 110 ? 14.062 -0.763 3.607 1.00 83.75 110 GLN A C 1
ATOM 855 O O . GLN A 1 110 ? 14.577 -1.353 2.655 1.00 83.75 110 GLN A O 1
ATOM 860 N N . THR A 1 111 ? 14.581 -0.792 4.838 1.00 76.75 111 THR A N 1
ATOM 861 C CA . THR A 1 111 ? 15.759 -1.601 5.166 1.00 76.75 111 THR A CA 1
ATOM 862 C C . THR A 1 111 ? 15.392 -2.915 5.831 1.00 76.75 111 THR A C 1
ATOM 864 O O . THR A 1 111 ? 14.764 -2.955 6.888 1.00 76.75 111 THR A O 1
ATOM 867 N N . HIS A 1 112 ? 15.905 -3.995 5.259 1.00 71.31 112 HIS A N 1
ATOM 868 C CA . HIS A 1 112 ? 15.862 -5.345 5.793 1.00 71.31 112 HIS A CA 1
ATOM 869 C C . HIS A 1 112 ? 17.170 -5.627 6.527 1.00 71.31 112 HIS A C 1
ATOM 871 O O . HIS A 1 112 ? 18.144 -6.087 5.930 1.00 71.31 112 HIS A O 1
ATOM 877 N N . SER A 1 113 ? 17.230 -5.335 7.827 1.00 64.00 113 SER A N 1
ATOM 878 C CA . SER A 1 113 ? 18.395 -5.724 8.623 1.00 64.00 113 SER A CA 1
ATOM 879 C C . SER A 1 113 ? 18.267 -7.182 9.085 1.00 64.00 113 SER A C 1
ATOM 881 O O . SER A 1 113 ? 17.219 -7.617 9.566 1.00 64.00 113 SER A O 1
ATOM 883 N N . LEU A 1 114 ? 19.360 -7.947 8.961 1.00 64.38 114 LEU A N 1
ATOM 884 C CA . LEU A 1 114 ? 19.446 -9.342 9.424 1.00 64.38 114 LEU A CA 1
ATOM 885 C C . LEU A 1 114 ? 19.077 -9.499 10.906 1.00 64.38 114 LEU A C 1
ATOM 887 O O . LEU A 1 114 ? 18.559 -10.539 11.298 1.00 64.38 114 LEU A O 1
ATOM 891 N N . ILE A 1 115 ? 19.356 -8.479 11.718 1.00 63.34 115 ILE A N 1
ATOM 892 C CA . ILE A 1 115 ? 19.059 -8.468 13.153 1.00 63.34 115 ILE A CA 1
ATOM 893 C C . ILE A 1 115 ? 17.638 -7.941 13.404 1.00 63.34 115 ILE A C 1
ATOM 895 O O . ILE A 1 115 ? 16.921 -8.499 14.229 1.00 63.34 115 ILE A O 1
ATOM 899 N N . GLY A 1 116 ? 17.183 -6.939 12.643 1.00 60.22 116 GLY A N 1
ATOM 900 C CA . GLY A 1 116 ? 15.867 -6.311 12.813 1.00 60.22 116 GLY A CA 1
ATOM 901 C C . GLY A 1 116 ? 14.689 -7.256 12.591 1.00 60.22 116 GLY A C 1
ATOM 902 O O . GLY A 1 116 ? 13.631 -7.040 13.166 1.00 60.22 116 GLY A O 1
ATOM 903 N N . ARG A 1 117 ? 14.879 -8.360 11.856 1.00 57.06 117 ARG A N 1
ATOM 904 C CA . ARG A 1 117 ? 13.869 -9.431 11.730 1.00 57.06 117 ARG A CA 1
ATOM 905 C C . ARG A 1 117 ? 13.545 -10.142 13.055 1.00 57.06 117 ARG A C 1
ATOM 907 O O . ARG A 1 117 ? 12.532 -10.822 13.151 1.00 57.06 117 ARG A O 1
ATOM 914 N N . HIS A 1 118 ? 14.428 -10.032 14.045 1.00 57.81 118 HIS A N 1
ATOM 915 C CA . HIS A 1 118 ? 14.283 -10.651 15.363 1.00 57.81 118 HIS A CA 1
ATOM 916 C C . HIS A 1 118 ? 14.082 -9.623 16.479 1.00 57.81 118 HIS A C 1
ATOM 918 O O . HIS A 1 118 ? 13.909 -10.015 17.630 1.00 57.81 118 HIS A O 1
ATOM 924 N N . MET A 1 119 ? 14.153 -8.327 16.167 1.00 57.16 119 MET A N 1
ATOM 925 C CA . MET A 1 119 ? 14.043 -7.280 17.172 1.00 57.16 119 MET A CA 1
ATOM 926 C C . MET A 1 119 ? 12.604 -6.794 17.298 1.00 57.16 119 MET A C 1
ATOM 928 O O . MET A 1 119 ? 11.958 -6.432 16.318 1.00 57.16 119 MET A O 1
ATOM 932 N N . CYS A 1 120 ? 12.157 -6.729 18.547 1.00 57.94 120 CYS A N 1
ATOM 933 C CA . CYS A 1 120 ? 10.954 -6.037 18.975 1.00 57.94 120 CYS A CA 1
ATOM 934 C C . CYS A 1 120 ? 11.159 -4.524 18.815 1.00 57.94 120 CYS A C 1
ATOM 936 O O . CYS A 1 120 ? 11.721 -3.873 19.697 1.00 57.94 120 CYS A O 1
ATOM 938 N N . THR A 1 121 ? 10.770 -3.963 17.673 1.00 63.06 121 THR A N 1
ATOM 939 C CA . THR A 1 121 ? 10.771 -2.513 17.446 1.00 63.06 121 THR A CA 1
ATOM 940 C C . THR A 1 121 ? 9.361 -2.055 17.123 1.00 63.06 121 THR A C 1
ATOM 942 O O . THR A 1 121 ? 8.638 -2.734 16.402 1.00 63.06 121 THR A O 1
ATOM 945 N N . VAL A 1 122 ? 8.959 -0.897 17.651 1.00 63.91 122 VAL A N 1
ATOM 946 C CA . VAL A 1 122 ? 7.823 -0.152 17.097 1.00 63.91 122 VAL A CA 1
ATOM 947 C C . VAL A 1 122 ? 8.299 0.407 15.763 1.00 63.91 122 VAL A C 1
ATOM 949 O O . VAL A 1 122 ? 9.304 1.121 15.722 1.00 63.91 122 VAL A O 1
ATOM 952 N N . SER A 1 123 ? 7.629 0.033 14.677 1.00 76.69 123 SER A N 1
ATOM 953 C CA . SER A 1 123 ? 7.991 0.488 13.338 1.00 76.69 123 SER A CA 1
ATOM 954 C C . SER A 1 123 ? 7.163 1.714 12.958 1.00 76.69 123 SER A C 1
ATOM 956 O O . SER A 1 123 ? 6.145 2.020 13.583 1.00 76.69 123 SER A O 1
ATOM 958 N N . SER A 1 124 ? 7.622 2.462 11.962 1.00 85.44 124 SER A N 1
ATOM 959 C CA . SER A 1 124 ? 6.931 3.663 11.504 1.00 85.44 124 SER A CA 1
ATOM 960 C C . SER A 1 124 ? 7.116 3.906 10.018 1.00 85.44 124 SER A C 1
ATOM 962 O O . SER A 1 124 ? 8.125 3.511 9.427 1.00 85.44 124 SER A O 1
ATOM 964 N N . VAL A 1 125 ? 6.126 4.574 9.436 1.00 87.12 125 VAL A N 1
ATOM 965 C CA . VAL A 1 125 ? 6.206 5.215 8.130 1.00 87.12 125 VAL A CA 1
ATOM 966 C C . VAL A 1 125 ? 6.547 6.680 8.375 1.00 87.12 125 VAL A C 1
ATOM 968 O O . VAL A 1 125 ? 5.886 7.358 9.160 1.00 87.12 125 VAL A O 1
ATOM 971 N N . ARG A 1 126 ? 7.624 7.160 7.759 1.00 84.38 126 ARG A N 1
ATOM 972 C CA . ARG A 1 126 ? 8.112 8.533 7.938 1.00 84.38 126 ARG A CA 1
ATOM 973 C C . ARG A 1 126 ? 8.778 9.035 6.669 1.00 84.38 126 ARG A C 1
ATOM 975 O O . ARG A 1 126 ? 9.232 8.212 5.876 1.00 84.38 126 ARG A O 1
ATOM 982 N N . PRO A 1 127 ? 8.924 10.347 6.462 1.00 80.25 127 PRO A N 1
ATOM 983 C CA . PRO A 1 127 ? 9.598 10.814 5.270 1.00 80.25 127 PRO A CA 1
ATOM 984 C C . PRO A 1 127 ? 11.093 10.541 5.329 1.00 80.25 127 PRO A C 1
ATOM 986 O O . PRO A 1 127 ? 11.702 10.538 6.405 1.00 80.25 127 PRO A O 1
ATOM 989 N N . GLN A 1 128 ? 11.698 10.314 4.166 1.00 70.81 128 GLN A N 1
ATOM 990 C CA . GLN A 1 128 ? 13.142 10.184 4.088 1.00 70.81 128 GLN A CA 1
ATOM 991 C C . GLN A 1 128 ? 13.753 11.580 4.218 1.00 70.81 128 GLN A C 1
ATOM 993 O O . GLN A 1 128 ? 13.626 12.429 3.336 1.00 70.81 128 GLN A O 1
ATOM 998 N N . SER A 1 129 ? 14.401 11.855 5.349 1.00 57.62 129 SER A N 1
ATOM 999 C CA . SER A 1 129 ? 15.109 13.118 5.537 1.00 57.62 129 SER A CA 1
ATOM 1000 C C . SER A 1 129 ? 16.238 13.227 4.510 1.00 57.62 129 SER A C 1
ATOM 1002 O O . SER A 1 129 ? 17.181 12.433 4.542 1.00 57.62 129 SER A O 1
ATOM 1004 N N . ALA A 1 130 ? 16.167 14.215 3.617 1.00 44.66 130 ALA A N 1
ATOM 1005 C CA . ALA A 1 130 ? 17.265 14.534 2.716 1.00 44.66 130 ALA A CA 1
ATOM 1006 C C . ALA A 1 130 ? 18.429 15.130 3.523 1.00 44.66 130 ALA A C 1
ATOM 1008 O O . ALA A 1 130 ? 18.296 16.198 4.121 1.00 44.66 130 ALA A O 1
ATOM 1009 N N . PHE A 1 131 ? 19.581 14.460 3.529 1.00 37.19 131 PHE A N 1
ATOM 1010 C CA . PHE A 1 131 ? 20.822 15.057 4.019 1.00 37.19 131 PHE A CA 1
ATOM 1011 C C . PHE A 1 131 ? 21.247 16.128 3.000 1.00 37.19 131 PHE A C 1
ATOM 1013 O O . PHE A 1 131 ? 21.701 15.796 1.906 1.00 37.19 131 PHE A O 1
ATOM 1020 N N . GLN A 1 132 ? 21.053 17.417 3.296 1.00 37.78 132 GLN A N 1
ATOM 1021 C CA . GLN A 1 132 ? 21.628 18.473 2.457 1.00 37.78 132 GLN A CA 1
ATOM 1022 C C . GLN A 1 132 ? 23.143 18.552 2.696 1.00 37.78 132 GLN A C 1
ATOM 1024 O O . GLN A 1 132 ? 23.619 18.382 3.818 1.00 37.78 132 GLN A O 1
ATOM 1029 N N . ALA A 1 133 ? 23.899 18.847 1.634 1.00 37.81 133 ALA A N 1
ATOM 1030 C CA . ALA A 1 133 ? 25.367 18.900 1.573 1.00 37.81 133 ALA A CA 1
ATOM 1031 C C . ALA A 1 133 ? 26.046 19.951 2.492 1.00 37.81 133 ALA A C 1
ATOM 1033 O O . ALA A 1 133 ? 27.214 20.273 2.297 1.00 37.81 133 ALA A O 1
ATOM 1034 N N . GLN A 1 134 ? 25.340 20.496 3.485 1.00 35.03 134 GLN A N 1
ATOM 1035 C CA . GLN A 1 134 ? 25.819 21.527 4.412 1.00 35.03 134 GLN A CA 1
ATOM 1036 C C . GLN A 1 134 ? 25.709 21.129 5.894 1.00 35.03 134 GLN A C 1
ATOM 1038 O O . GLN A 1 134 ? 25.895 21.970 6.764 1.00 35.03 134 GLN A O 1
ATOM 1043 N N . GLY A 1 135 ? 25.439 19.857 6.216 1.00 39.78 135 GLY A N 1
ATOM 1044 C CA . GLY A 1 135 ? 25.482 19.370 7.604 1.00 39.78 135 GLY A CA 1
ATOM 1045 C C . GLY A 1 135 ? 24.327 19.839 8.500 1.00 39.78 135 GLY A C 1
ATOM 1046 O O . GLY A 1 135 ? 24.283 19.472 9.672 1.00 39.78 135 GLY A O 1
ATOM 1047 N N . GLU A 1 136 ? 23.365 20.590 7.961 1.00 34.12 136 GLU A N 1
ATOM 1048 C CA . GLU A 1 136 ? 22.118 20.913 8.647 1.00 34.12 136 GLU A CA 1
ATOM 1049 C C . GLU A 1 136 ? 21.057 19.850 8.350 1.00 34.12 136 GLU A C 1
ATOM 1051 O O . GLU A 1 136 ? 20.596 19.688 7.216 1.00 34.12 136 GLU A O 1
ATOM 1056 N N . TRP A 1 137 ? 20.626 19.143 9.394 1.00 40.47 137 TRP A N 1
ATOM 1057 C CA . TRP A 1 137 ? 19.425 18.316 9.357 1.00 40.47 137 TRP A CA 1
ATOM 1058 C C . TRP A 1 137 ? 18.191 19.221 9.280 1.00 40.47 137 TRP A C 1
ATOM 1060 O O . TRP A 1 137 ? 17.543 19.500 10.287 1.00 40.47 137 TRP A O 1
ATOM 1070 N N . LYS A 1 138 ? 17.830 19.686 8.082 1.00 40.53 138 LYS A N 1
ATOM 1071 C CA . LYS A 1 138 ? 16.490 20.235 7.861 1.00 40.53 138 LYS A CA 1
ATOM 1072 C C . LYS A 1 138 ? 15.524 19.076 7.698 1.00 40.53 138 LYS A C 1
ATOM 1074 O O . LYS A 1 138 ? 15.350 18.518 6.619 1.00 40.53 138 LYS A O 1
ATOM 1079 N N . SER A 1 139 ? 14.910 18.721 8.817 1.00 42.44 139 SER A N 1
ATOM 1080 C CA . SER A 1 139 ? 13.699 17.919 8.894 1.00 42.44 139 SER A CA 1
ATOM 1081 C C . SER A 1 139 ? 12.622 18.524 7.976 1.00 42.44 139 SER A C 1
ATOM 1083 O O . SER A 1 139 ? 11.798 19.322 8.410 1.00 42.44 139 SER A O 1
ATOM 1085 N N . LYS A 1 140 ? 12.595 18.137 6.694 1.00 47.78 140 LYS A N 1
ATOM 1086 C CA . LYS A 1 140 ? 11.372 18.176 5.876 1.00 47.78 140 LYS A CA 1
ATOM 1087 C C . LYS A 1 140 ? 10.442 17.044 6.344 1.00 47.78 140 LYS A C 1
ATOM 1089 O O . LYS A 1 140 ? 10.059 16.199 5.551 1.00 47.78 140 LYS A O 1
ATOM 1094 N N . ALA A 1 141 ? 10.195 16.923 7.648 1.00 49.28 141 ALA A N 1
ATOM 1095 C CA . ALA A 1 141 ? 9.651 15.697 8.233 1.00 49.28 141 ALA A CA 1
ATOM 1096 C C . ALA A 1 141 ? 8.164 15.460 7.961 1.00 49.28 141 ALA A C 1
ATOM 1098 O O . ALA A 1 141 ? 7.664 14.417 8.365 1.00 49.28 141 ALA A O 1
ATOM 1099 N N . ASP A 1 142 ? 7.460 16.366 7.282 1.00 55.22 142 ASP A N 1
ATOM 1100 C CA . ASP A 1 142 ? 6.000 16.429 7.408 1.00 55.22 142 ASP A CA 1
ATOM 1101 C C . ASP A 1 142 ? 5.265 16.795 6.112 1.00 55.22 142 ASP A C 1
ATOM 1103 O O . ASP A 1 142 ? 4.119 17.228 6.148 1.00 55.22 142 ASP A O 1
ATOM 1107 N N . ASP A 1 143 ? 5.914 16.650 4.959 1.00 63.41 143 ASP A N 1
ATOM 1108 C CA . ASP A 1 143 ? 5.344 17.073 3.681 1.00 63.41 143 ASP A CA 1
ATOM 1109 C C . ASP A 1 143 ? 4.852 15.861 2.869 1.00 63.41 143 ASP A C 1
ATOM 1111 O O . ASP A 1 143 ? 5.637 15.029 2.413 1.00 63.41 143 ASP A O 1
ATOM 1115 N N . MET A 1 144 ? 3.532 15.752 2.688 1.00 68.00 144 MET A N 1
ATOM 1116 C CA . MET A 1 144 ? 2.915 14.716 1.849 1.00 68.00 144 MET A CA 1
ATOM 1117 C C . MET A 1 144 ? 3.279 14.857 0.370 1.00 68.00 144 MET A C 1
ATOM 1119 O O . MET A 1 144 ? 3.108 13.890 -0.363 1.00 68.00 144 MET A O 1
ATOM 1123 N N . SER A 1 145 ? 3.817 15.996 -0.075 1.00 63.06 145 SER A N 1
ATOM 1124 C CA . SER A 1 145 ? 4.316 16.183 -1.443 1.00 63.06 145 SER A CA 1
ATOM 1125 C C . SER A 1 145 ? 5.717 15.600 -1.669 1.00 63.06 145 SER A C 1
ATOM 1127 O O . SER A 1 145 ? 6.242 15.646 -2.786 1.00 63.06 145 SER A O 1
ATOM 1129 N N . LEU A 1 146 ? 6.344 15.036 -0.627 1.00 64.38 146 LEU A N 1
ATOM 1130 C CA . LEU A 1 146 ? 7.646 14.392 -0.757 1.00 64.38 146 LEU A CA 1
ATOM 1131 C C . LEU A 1 146 ? 7.594 13.240 -1.757 1.00 64.38 146 LEU A C 1
ATOM 1133 O O . LEU A 1 146 ? 6.601 12.540 -1.906 1.00 64.38 146 LEU A O 1
ATOM 1137 N N . GLN A 1 147 ? 8.706 13.044 -2.458 1.00 72.38 147 GLN A N 1
ATOM 1138 C CA . GLN A 1 147 ? 8.834 11.970 -3.441 1.00 72.38 147 GLN A CA 1
ATOM 1139 C C . GLN A 1 147 ? 9.354 10.665 -2.821 1.00 72.38 147 GLN A C 1
ATOM 1141 O O . GLN A 1 147 ? 9.324 9.630 -3.486 1.00 72.38 147 GLN A O 1
ATOM 1146 N N . GLU A 1 148 ? 9.838 10.696 -1.575 1.00 83.25 148 GLU A N 1
ATOM 1147 C CA . GLU A 1 148 ? 10.495 9.557 -0.931 1.00 83.25 148 GLU A CA 1
ATOM 1148 C C . GLU A 1 148 ? 10.141 9.446 0.563 1.00 83.25 148 GLU A C 1
ATOM 1150 O O . GLU A 1 148 ? 10.412 10.347 1.364 1.00 83.25 148 GLU A O 1
ATOM 1155 N N . TRP A 1 149 ? 9.566 8.305 0.943 1.00 87.31 149 TRP A N 1
ATOM 1156 C CA . TRP A 1 149 ? 9.314 7.909 2.331 1.00 87.31 149 TRP A CA 1
ATOM 1157 C C . TRP A 1 149 ? 10.180 6.727 2.744 1.00 87.31 149 TRP A C 1
ATOM 1159 O O . TRP A 1 149 ? 10.871 6.103 1.942 1.00 87.31 149 TRP A O 1
ATOM 1169 N N . TRP A 1 150 ? 10.097 6.393 4.023 1.00 86.75 150 TRP A N 1
ATOM 1170 C CA . TRP A 1 150 ? 10.804 5.299 4.649 1.00 86.75 150 TRP A CA 1
ATOM 1171 C C . TRP A 1 150 ? 9.871 4.466 5.533 1.00 86.75 150 TRP A C 1
ATOM 1173 O O . TRP A 1 150 ? 9.207 5.024 6.409 1.00 86.75 150 TRP A O 1
ATOM 1183 N N . VAL A 1 151 ? 9.893 3.138 5.379 1.00 85.81 151 VAL A N 1
ATOM 1184 C CA . VAL A 1 151 ? 9.350 2.197 6.375 1.00 85.81 151 VAL A CA 1
ATOM 1185 C C . VAL A 1 151 ? 10.478 1.693 7.268 1.00 85.81 151 VAL A C 1
ATOM 1187 O O . VAL A 1 151 ? 11.512 1.206 6.799 1.00 85.81 151 VAL A O 1
ATOM 1190 N N . GLY A 1 152 ? 10.283 1.823 8.581 1.00 77.81 152 GLY A N 1
ATOM 1191 C CA . GLY A 1 152 ? 11.207 1.352 9.607 1.00 77.81 152 GLY A CA 1
ATOM 1192 C C . GLY A 1 152 ? 11.634 -0.110 9.430 1.00 77.81 152 GLY A C 1
ATOM 1193 O O . GLY A 1 152 ? 10.879 -0.968 8.966 1.00 77.81 152 GLY A O 1
ATOM 1194 N N . SER A 1 153 ? 12.875 -0.408 9.819 1.00 67.88 153 SER A N 1
ATOM 1195 C CA . SER A 1 153 ? 13.390 -1.775 9.818 1.00 67.88 153 SER A CA 1
ATOM 1196 C C . SER A 1 153 ? 12.812 -2.552 11.007 1.00 67.88 153 SER A C 1
ATOM 1198 O O . SER A 1 153 ? 13.026 -2.200 12.167 1.00 67.88 153 SER A O 1
ATOM 1200 N N . GLY A 1 154 ? 12.065 -3.615 10.710 1.00 65.81 154 GLY A N 1
ATOM 1201 C CA . GLY A 1 154 ? 11.396 -4.453 11.704 1.00 65.81 154 GLY A CA 1
ATOM 1202 C C . GLY A 1 154 ? 9.887 -4.519 11.484 1.00 65.81 154 GLY A C 1
ATOM 1203 O O . GLY A 1 154 ? 9.271 -3.592 10.964 1.00 65.81 154 GLY A O 1
ATOM 1204 N N . LEU A 1 155 ? 9.296 -5.639 11.895 1.00 69.94 155 LEU A N 1
ATOM 1205 C CA . LEU A 1 155 ? 7.879 -5.940 11.675 1.00 69.94 155 LEU A CA 1
ATOM 1206 C C . LEU A 1 155 ? 6.945 -5.243 12.662 1.00 69.94 155 LEU A C 1
ATOM 1208 O O . L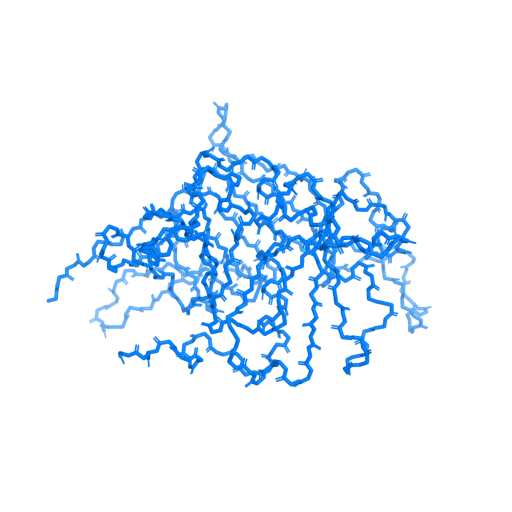EU A 1 155 ? 5.753 -5.522 12.653 1.00 69.94 155 LEU A O 1
ATOM 1212 N N . GLY A 1 156 ? 7.455 -4.377 13.540 1.00 59.12 156 GLY A N 1
ATOM 1213 C CA . GLY A 1 156 ? 6.587 -3.459 14.269 1.00 59.12 156 GLY A CA 1
ATOM 1214 C C . GLY A 1 156 ? 5.714 -4.081 15.360 1.00 59.12 156 GLY A C 1
ATOM 1215 O O . GLY A 1 156 ? 4.796 -3.416 15.812 1.00 59.12 156 GLY A O 1
ATOM 1216 N N . HIS A 1 157 ? 5.896 -5.358 15.727 1.00 69.12 157 HIS A N 1
ATOM 1217 C CA . HIS A 1 157 ? 4.846 -6.160 16.394 1.00 69.12 157 HIS A CA 1
ATOM 1218 C C . HIS A 1 157 ? 3.533 -6.225 15.597 1.00 69.12 157 HIS A C 1
ATOM 1220 O O . HIS A 1 157 ? 2.441 -6.260 16.157 1.00 69.12 157 HIS A O 1
ATOM 1226 N N . GLY A 1 158 ? 3.637 -6.186 14.272 1.00 77.19 158 GLY A N 1
ATOM 1227 C CA . GLY A 1 158 ? 2.497 -6.006 13.395 1.00 77.19 158 GLY A CA 1
ATOM 1228 C C . GLY A 1 158 ? 1.910 -4.598 13.457 1.00 77.19 158 GLY A C 1
ATOM 1229 O O . GLY A 1 158 ? 0.758 -4.453 13.081 1.00 77.19 158 GLY A O 1
ATOM 1230 N N . GLN A 1 159 ? 2.633 -3.580 13.938 1.00 86.12 159 GLN A N 1
ATOM 1231 C CA . GLN A 1 159 ? 2.153 -2.198 14.034 1.00 86.12 159 GLN A CA 1
ATOM 1232 C C . GLN A 1 159 ? 3.153 -1.194 13.440 1.00 86.12 159 GLN A C 1
ATOM 1234 O O . GLN A 1 159 ? 4.345 -1.213 13.760 1.00 86.12 159 GLN A O 1
ATOM 1239 N N . TRP A 1 160 ? 2.658 -0.281 12.602 1.00 88.88 160 TRP A N 1
ATOM 1240 C CA . TRP A 1 160 ? 3.451 0.803 12.020 1.00 88.88 160 TRP A CA 1
ATOM 1241 C C . TRP A 1 160 ? 2.723 2.132 12.190 1.00 88.88 160 TRP A C 1
ATOM 1243 O O . TRP A 1 160 ? 1.670 2.339 11.589 1.00 88.88 160 TRP A O 1
ATOM 1253 N N . SER A 1 161 ? 3.284 3.043 12.987 1.00 88.94 161 SER A N 1
ATOM 1254 C CA . SER A 1 161 ? 2.731 4.395 13.135 1.00 88.94 161 SER A CA 1
ATOM 1255 C C . SER A 1 161 ? 3.019 5.238 11.894 1.00 88.94 161 SER A C 1
ATOM 1257 O O . SER A 1 161 ? 4.142 5.202 11.389 1.00 88.94 161 SER A O 1
ATOM 1259 N N . ASP A 1 162 ? 2.066 6.052 11.463 1.00 90.06 162 ASP A N 1
ATOM 1260 C CA . ASP A 1 162 ? 2.181 6.905 10.279 1.00 90.06 162 ASP A CA 1
ATOM 1261 C C . ASP A 1 162 ? 1.898 8.367 10.642 1.00 90.06 162 ASP A C 1
ATOM 1263 O O . ASP A 1 162 ? 0.802 8.896 10.451 1.00 90.06 162 ASP A O 1
ATOM 1267 N N . SER A 1 163 ? 2.910 9.028 11.207 1.00 85.19 163 SER A N 1
ATOM 1268 C CA . SER A 1 163 ? 2.788 10.419 11.656 1.00 85.19 163 SER A CA 1
ATOM 1269 C C . SER A 1 163 ? 2.600 11.397 10.497 1.00 85.19 163 SER A C 1
ATOM 1271 O O . SER A 1 163 ? 2.051 12.479 10.688 1.00 85.19 163 SER A O 1
ATOM 1273 N N . THR A 1 164 ? 3.067 11.039 9.297 1.00 86.06 164 THR A N 1
ATOM 1274 C CA . THR A 1 164 ? 2.892 11.869 8.101 1.00 86.06 164 THR A CA 1
ATOM 1275 C C . THR A 1 164 ? 1.419 11.920 7.720 1.00 86.06 164 THR A C 1
ATOM 1277 O O . THR A 1 164 ? 0.871 13.008 7.546 1.00 86.06 164 THR A O 1
ATOM 1280 N N . LEU A 1 165 ? 0.753 10.763 7.676 1.00 89.81 165 LEU A N 1
ATOM 1281 C CA . LEU A 1 165 ? -0.677 10.705 7.406 1.00 89.81 165 LEU A CA 1
ATOM 1282 C C . LEU A 1 165 ? -1.513 11.278 8.561 1.00 89.81 165 LEU A C 1
ATOM 1284 O O . LEU A 1 165 ? -2.522 11.934 8.309 1.00 89.81 165 LEU A O 1
ATOM 1288 N N . GLU A 1 166 ? -1.081 11.093 9.815 1.00 88.62 166 GLU A N 1
ATOM 1289 C CA . GLU A 1 166 ? -1.728 11.692 10.993 1.00 88.62 166 GLU A CA 1
ATOM 1290 C C . GLU A 1 166 ? -1.839 13.219 10.865 1.00 88.62 166 GLU A C 1
ATOM 1292 O O . GLU A 1 166 ? -2.931 13.784 10.969 1.00 88.62 166 GLU A O 1
ATOM 1297 N N . LYS A 1 167 ? -0.723 13.879 10.536 1.00 84.25 167 LYS A N 1
ATOM 1298 C CA . LYS A 1 167 ? -0.678 15.327 10.303 1.00 84.25 167 LYS A CA 1
ATOM 1299 C C . LYS A 1 167 ? -1.500 15.747 9.091 1.00 84.25 167 LYS A C 1
ATOM 1301 O O . LYS A 1 167 ? -2.243 16.722 9.167 1.00 84.25 167 LYS A O 1
ATOM 1306 N N . ALA A 1 168 ? -1.399 15.006 7.989 1.00 87.88 168 ALA A N 1
ATOM 1307 C CA . ALA A 1 168 ? -2.119 15.316 6.756 1.00 87.88 168 ALA A CA 1
ATOM 1308 C C . ALA A 1 168 ? -3.649 15.264 6.938 1.00 87.88 168 ALA A C 1
ATOM 1310 O O . ALA A 1 168 ? -4.376 16.058 6.347 1.00 87.88 168 ALA A O 1
ATOM 1311 N N . LEU A 1 169 ? -4.137 14.377 7.810 1.00 88.38 169 LEU A N 1
ATOM 1312 C CA . LEU A 1 169 ? -5.552 14.275 8.182 1.00 88.38 169 LEU A CA 1
ATOM 1313 C C . LEU A 1 169 ? -5.998 15.330 9.214 1.00 88.38 169 LEU A C 1
ATOM 1315 O O . LEU A 1 169 ? -7.185 15.392 9.553 1.00 88.38 169 LEU A O 1
ATOM 1319 N N . GLY A 1 170 ? -5.075 16.171 9.692 1.00 85.31 170 GLY A N 1
ATOM 1320 C CA . GLY A 1 170 ? -5.341 17.233 10.657 1.00 85.31 170 GLY A CA 1
ATOM 1321 C C . GLY A 1 170 ? -5.585 16.725 12.077 1.00 85.31 170 GLY A C 1
ATOM 1322 O O . GLY A 1 170 ? -6.285 17.389 12.844 1.00 85.31 170 GLY A O 1
ATOM 1323 N N . PHE A 1 171 ? -5.055 15.550 12.434 1.00 81.44 171 PHE A N 1
ATOM 1324 C CA . PHE A 1 171 ? -5.065 15.120 13.828 1.00 81.44 171 PHE A CA 1
ATOM 1325 C C . PHE A 1 171 ? -4.124 16.019 14.654 1.00 81.44 171 PHE A C 1
ATOM 1327 O O . PHE A 1 171 ? -3.078 16.441 14.156 1.00 81.44 171 PHE A O 1
ATOM 1334 N N . PRO A 1 172 ? -4.506 16.383 15.890 1.00 69.06 172 PRO A N 1
ATOM 1335 C CA . PRO A 1 172 ? -3.775 17.364 16.687 1.00 69.06 172 PRO A CA 1
ATOM 1336 C C . PRO A 1 172 ? -2.342 16.908 16.996 1.00 69.06 172 PRO A C 1
ATOM 1338 O O . PRO A 1 172 ? -2.126 15.772 17.411 1.00 69.06 172 PRO A O 1
ATOM 1341 N N . ASP A 1 173 ? -1.375 17.821 16.842 1.00 61.69 173 ASP A N 1
ATOM 1342 C CA . ASP A 1 173 ? 0.041 17.575 17.137 1.00 61.69 173 ASP A CA 1
ATOM 1343 C C . ASP A 1 173 ? 0.254 17.342 18.641 1.00 61.69 173 ASP A C 1
ATOM 1345 O O . ASP A 1 173 ? 0.015 18.210 19.483 1.00 61.69 173 ASP A O 1
ATOM 1349 N N . ARG A 1 174 ? 0.746 16.154 18.988 1.00 58.34 174 ARG A N 1
ATOM 1350 C CA . ARG A 1 1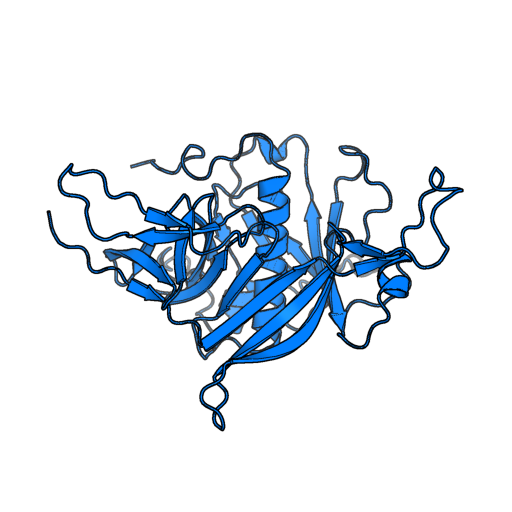74 ? 0.775 15.613 20.360 1.00 58.34 174 ARG A CA 1
ATOM 1351 C C . ARG A 1 174 ? 1.990 16.066 21.178 1.00 58.34 174 ARG A C 1
ATOM 1353 O O . ARG A 1 174 ? 2.656 15.255 21.826 1.00 58.34 174 ARG A O 1
ATOM 1360 N N . SER A 1 175 ? 2.308 17.356 21.118 1.00 49.44 175 SER A N 1
ATOM 1361 C CA . SER A 1 175 ? 3.465 17.972 21.798 1.00 49.44 175 SER A CA 1
ATOM 1362 C C . SER A 1 175 ? 3.370 17.990 23.335 1.00 49.44 175 SER A C 1
ATOM 1364 O O . SER A 1 175 ? 4.348 18.276 24.021 1.00 49.44 175 SER A O 1
ATOM 1366 N N . ASP A 1 176 ? 2.214 17.639 23.885 1.00 43.16 176 ASP A N 1
ATOM 1367 C CA . ASP A 1 176 ? 1.811 17.826 25.276 1.00 43.16 176 ASP A CA 1
ATOM 1368 C C . ASP A 1 176 ? 1.855 16.552 26.142 1.00 43.16 176 ASP A C 1
ATOM 1370 O O . ASP A 1 176 ? 1.566 16.610 27.332 1.00 43.16 176 ASP A O 1
ATOM 1374 N N . GLY A 1 177 ? 2.266 15.395 25.611 1.00 45.19 177 GLY A N 1
ATOM 1375 C CA . GLY A 1 177 ? 2.567 14.197 26.421 1.00 45.19 177 GLY A CA 1
ATOM 1376 C C . GLY A 1 177 ? 1.365 13.491 27.081 1.00 45.19 177 GLY A C 1
ATOM 1377 O O . GLY A 1 177 ? 1.543 12.410 27.638 1.00 45.19 177 GLY A O 1
ATOM 1378 N N . PHE A 1 178 ? 0.151 14.043 26.972 1.00 44.16 178 PHE A N 1
ATOM 1379 C CA . PHE A 1 178 ? -1.095 13.488 27.532 1.00 44.16 178 PHE A CA 1
ATOM 1380 C C . PHE A 1 178 ? -2.028 12.845 26.496 1.00 44.16 178 PHE A C 1
ATOM 1382 O O . PHE A 1 178 ? -3.094 12.342 26.851 1.00 44.16 178 PHE A O 1
ATOM 1389 N N . SER A 1 179 ? -1.651 12.841 25.217 1.00 51.12 179 SER A N 1
ATOM 1390 C CA . SER A 1 179 ? -2.494 12.281 24.161 1.00 51.12 179 SER A CA 1
ATOM 1391 C C . SER A 1 179 ? -2.722 10.771 24.341 1.00 51.12 179 SER A C 1
ATOM 1393 O O . SER A 1 179 ? -1.785 9.978 24.476 1.00 51.12 179 SER A O 1
ATOM 1395 N N . ILE A 1 180 ? -3.991 10.358 24.329 1.00 54.31 180 ILE A N 1
ATOM 1396 C CA . ILE A 1 180 ? -4.409 8.961 24.494 1.00 54.31 180 ILE A CA 1
ATOM 1397 C C . ILE A 1 180 ? -3.818 8.157 23.328 1.00 54.31 180 ILE A C 1
ATOM 1399 O O . ILE A 1 180 ? -3.873 8.604 22.185 1.00 54.31 180 ILE A O 1
ATOM 1403 N N . LYS A 1 181 ? -3.231 6.974 23.566 1.00 55.16 181 LYS A N 1
ATOM 1404 C CA . LYS A 1 181 ? -2.666 6.104 22.502 1.00 55.16 181 LYS A CA 1
ATOM 1405 C C . LYS A 1 181 ? -3.638 5.823 21.336 1.00 55.16 181 LYS A C 1
ATOM 1407 O O . LYS A 1 181 ? -3.188 5.404 20.280 1.00 55.16 181 LYS A O 1
ATOM 1412 N N . GLU A 1 182 ? -4.932 6.048 21.538 1.00 57.44 182 GLU A N 1
ATOM 1413 C CA . GLU A 1 182 ? -6.045 5.646 20.675 1.00 57.44 182 GLU A CA 1
ATOM 1414 C C . GLU A 1 182 ? -6.297 6.555 19.458 1.00 57.44 182 GLU A C 1
ATOM 1416 O O . GLU A 1 182 ? -6.992 6.114 18.548 1.00 57.44 182 GLU A O 1
ATOM 1421 N N . ASP A 1 183 ? -5.699 7.754 19.378 1.00 65.69 183 ASP A N 1
ATOM 1422 C CA . ASP A 1 183 ? -5.892 8.658 18.217 1.00 65.69 183 ASP A CA 1
ATOM 1423 C C . ASP A 1 183 ? -4.755 8.632 17.186 1.00 65.69 183 ASP A C 1
ATOM 1425 O O . ASP A 1 183 ? -4.701 9.491 16.311 1.00 65.69 183 ASP A O 1
ATOM 1429 N N . ARG A 1 184 ? -3.848 7.653 17.270 1.00 81.31 184 ARG A N 1
ATOM 1430 C CA . ARG A 1 184 ? -2.740 7.519 16.315 1.00 81.31 184 ARG A CA 1
ATOM 1431 C C . ARG A 1 184 ? -3.220 6.961 14.986 1.00 81.31 184 ARG A C 1
ATOM 1433 O O . ARG A 1 184 ? -4.059 6.058 14.958 1.00 81.31 184 ARG A O 1
ATOM 1440 N N . VAL A 1 185 ? -2.625 7.450 13.899 1.00 90.00 185 VAL A N 1
ATOM 1441 C CA . VAL A 1 185 ? -2.754 6.789 12.600 1.00 90.00 185 VAL A CA 1
ATOM 1442 C C . VAL A 1 185 ? -1.747 5.654 12.523 1.00 90.00 185 VAL A C 1
ATOM 1444 O O . VAL A 1 185 ? -0.538 5.870 12.620 1.00 90.00 185 VAL A O 1
ATOM 1447 N N . GLU A 1 186 ? -2.238 4.428 12.376 1.00 90.94 186 GLU A N 1
ATOM 1448 C CA . GLU A 1 186 ? -1.377 3.252 12.375 1.00 90.94 186 GLU A CA 1
ATOM 1449 C C . GLU A 1 186 ? -1.901 2.113 11.511 1.00 90.94 186 GLU A C 1
ATOM 1451 O O . GLU A 1 186 ? -3.094 1.799 11.484 1.00 90.94 186 GLU A O 1
ATOM 1456 N N . TRP A 1 187 ? -0.960 1.468 10.829 1.00 91.81 187 TRP A N 1
ATOM 1457 C CA . TRP A 1 187 ? -1.169 0.174 10.210 1.00 91.81 187 TRP A CA 1
ATOM 1458 C C . TRP A 1 187 ? -1.060 -0.919 11.258 1.00 91.81 187 TRP A C 1
ATOM 1460 O O . TRP A 1 187 ? -0.112 -0.937 12.041 1.00 91.81 187 TRP A O 1
ATOM 1470 N N . ARG A 1 188 ? -1.982 -1.875 11.213 1.00 88.88 188 ARG A N 1
ATOM 1471 C CA . ARG A 1 188 ? -1.944 -3.100 12.004 1.00 88.88 188 ARG A CA 1
ATOM 1472 C C . ARG A 1 188 ? -2.035 -4.314 11.089 1.00 88.88 188 ARG A C 1
ATOM 1474 O O . ARG A 1 188 ? -2.976 -4.419 10.304 1.00 88.88 188 ARG A O 1
ATOM 1481 N N . ALA A 1 189 ? -1.096 -5.242 11.218 1.00 85.81 189 ALA A N 1
ATOM 1482 C CA . ALA A 1 189 ? -1.210 -6.578 10.659 1.00 85.81 189 ALA A CA 1
ATOM 1483 C C . ALA A 1 189 ? -2.238 -7.386 11.455 1.00 85.81 189 ALA A C 1
ATOM 1485 O O . ALA A 1 189 ? -2.362 -7.249 12.670 1.00 85.81 189 ALA A O 1
ATOM 1486 N N . GLN A 1 190 ? -2.997 -8.201 10.743 1.00 84.25 190 GLN A N 1
ATOM 1487 C CA . GLN A 1 190 ? -4.128 -8.967 11.242 1.00 84.25 190 GLN A CA 1
ATOM 1488 C C . GLN A 1 190 ? -4.017 -10.406 10.734 1.00 84.25 190 GLN A C 1
ATOM 1490 O O . GLN A 1 190 ? -3.367 -10.655 9.716 1.00 84.25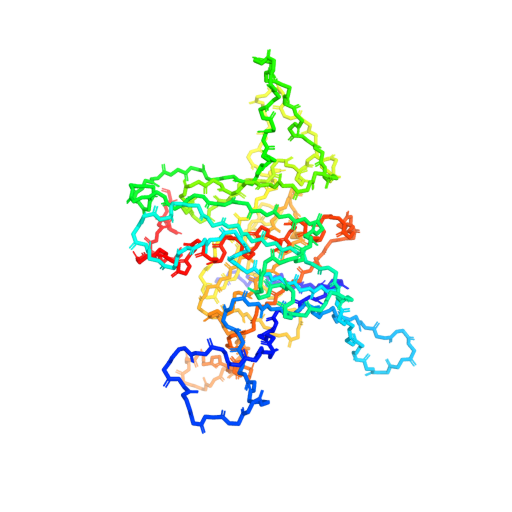 190 GLN A O 1
ATOM 1495 N N . GLY A 1 191 ? -4.627 -11.351 11.452 1.00 76.00 191 GLY A N 1
ATOM 1496 C CA . GLY A 1 191 ? -4.707 -12.756 11.043 1.00 76.00 191 GLY A CA 1
ATOM 1497 C C . GLY A 1 191 ? -5.789 -12.996 9.987 1.00 76.00 191 GLY A C 1
ATOM 1498 O O . GLY A 1 191 ? -5.991 -12.179 9.094 1.00 76.00 191 GLY A O 1
ATOM 1499 N N . ASP A 1 192 ? -6.531 -14.098 10.110 1.00 74.56 192 ASP A N 1
ATOM 1500 C CA . ASP A 1 192 ? -7.622 -14.460 9.182 1.00 74.56 192 ASP A CA 1
ATOM 1501 C C . ASP A 1 192 ? -8.880 -13.570 9.296 1.00 74.56 192 ASP A C 1
ATOM 1503 O O . ASP A 1 192 ? -9.925 -13.848 8.702 1.00 74.56 192 ASP A O 1
ATOM 1507 N N . GLN A 1 193 ? -8.825 -12.522 10.117 1.00 73.75 193 GLN A N 1
ATOM 1508 C CA . GLN A 1 193 ? -9.892 -11.547 10.311 1.00 73.75 193 GLN A CA 1
ATOM 1509 C C . GLN A 1 193 ? -9.267 -10.200 10.644 1.00 73.75 193 GLN A C 1
ATOM 1511 O O . GLN A 1 193 ? -8.330 -10.138 11.438 1.00 73.75 193 GLN A O 1
ATOM 1516 N N . TRP A 1 194 ? -9.801 -9.120 10.074 1.00 80.00 194 TRP A N 1
ATOM 1517 C CA . TRP A 1 194 ? -9.465 -7.783 10.546 1.00 80.00 194 TRP A CA 1
ATOM 1518 C C . TRP A 1 194 ? -10.215 -7.509 11.840 1.00 80.00 194 TRP A C 1
ATOM 1520 O O . TRP A 1 194 ? -11.443 -7.577 11.869 1.00 80.00 194 TRP A O 1
ATOM 1530 N N . GLN A 1 195 ? -9.487 -7.153 12.889 1.00 82.75 195 GLN A N 1
ATOM 1531 C CA . GLN A 1 195 ? -10.063 -6.766 14.165 1.00 82.75 195 GLN A CA 1
ATOM 1532 C C . GLN A 1 195 ? -9.464 -5.441 14.612 1.00 82.75 195 GLN A C 1
ATOM 1534 O O . GLN A 1 195 ? -8.258 -5.208 14.525 1.00 82.75 195 GLN A O 1
ATOM 1539 N N . THR A 1 196 ? -10.310 -4.539 15.099 1.00 82.56 196 THR A N 1
ATOM 1540 C CA . THR A 1 196 ? -9.817 -3.311 15.721 1.00 82.56 196 THR A CA 1
ATOM 1541 C C . THR A 1 196 ? -10.765 -2.799 16.791 1.00 82.56 196 THR A C 1
ATOM 1543 O O . THR A 1 196 ? -11.903 -3.254 16.926 1.00 82.56 196 THR A O 1
ATOM 1546 N N . ARG A 1 197 ? -10.272 -1.847 17.580 1.00 80.31 197 ARG A N 1
ATOM 1547 C CA . ARG A 1 197 ? -11.055 -1.161 18.599 1.00 80.31 197 ARG A CA 1
ATOM 1548 C C . ARG A 1 197 ? -11.704 0.066 17.962 1.00 80.31 197 ARG A C 1
ATOM 1550 O O . ARG A 1 197 ? -10.996 0.983 17.569 1.00 80.31 197 ARG A O 1
ATOM 1557 N N . LEU A 1 198 ? -13.033 0.062 17.882 1.00 78.88 198 LEU A N 1
ATOM 1558 C CA . LEU A 1 198 ? -13.858 1.188 17.444 1.00 78.88 198 LEU A CA 1
ATOM 1559 C C . LEU A 1 198 ? -14.819 1.589 18.572 1.00 78.88 198 LEU A C 1
ATOM 1561 O O . LEU A 1 198 ? -15.585 0.767 19.087 1.00 78.88 198 LEU A O 1
ATOM 1565 N N . SER A 1 199 ? -14.772 2.850 18.969 1.00 78.88 199 SER A N 1
ATOM 1566 C CA . SER A 1 199 ? -15.540 3.506 20.020 1.00 78.88 199 SER A CA 1
ATOM 1567 C C . SER A 1 199 ? -15.390 2.739 21.320 1.00 78.88 199 SER A C 1
ATOM 1569 O O . SER A 1 199 ? -16.364 2.334 21.954 1.00 78.88 199 SER A O 1
ATOM 1571 N N . GLN A 1 200 ? -14.128 2.446 21.645 1.00 75.56 200 GLN A N 1
ATOM 1572 C CA . GLN A 1 200 ? -13.690 1.642 22.781 1.00 75.56 200 GLN A CA 1
ATOM 1573 C C . GLN A 1 200 ? -14.139 0.169 22.785 1.00 75.56 200 GLN A C 1
ATOM 1575 O O . GLN A 1 200 ? -13.827 -0.539 23.745 1.00 75.56 200 GLN A O 1
ATOM 1580 N N . LYS A 1 201 ? -14.785 -0.328 21.722 1.00 80.56 201 LYS A N 1
ATOM 1581 C CA . LYS A 1 201 ? -15.240 -1.723 21.590 1.00 80.56 201 LYS A CA 1
ATOM 1582 C C . LYS A 1 201 ? -14.429 -2.469 20.538 1.00 80.56 201 LYS A C 1
ATOM 1584 O O . LYS A 1 201 ? -14.229 -1.950 19.445 1.00 80.56 201 LYS A O 1
ATOM 1589 N N . TYR A 1 202 ? -14.005 -3.692 20.841 1.00 81.25 202 TYR A N 1
ATOM 1590 C CA . TYR A 1 202 ? -13.427 -4.579 19.831 1.00 81.25 202 TYR A CA 1
ATOM 1591 C C . TYR A 1 202 ? -14.504 -4.999 18.835 1.00 81.25 202 TYR A C 1
ATOM 1593 O O . TYR A 1 202 ? -15.621 -5.336 19.231 1.00 81.25 202 TYR A O 1
ATOM 1601 N N . ARG A 1 203 ? -14.184 -4.917 17.544 1.00 82.56 203 ARG A N 1
ATOM 1602 C CA . ARG A 1 203 ? -15.084 -5.304 16.460 1.00 82.56 203 ARG A CA 1
ATOM 1603 C C . ARG A 1 203 ? -14.328 -6.048 15.376 1.00 82.56 203 ARG A C 1
ATOM 1605 O O . ARG A 1 203 ? -13.254 -5.614 14.957 1.00 82.56 203 ARG A O 1
ATOM 1612 N N . ASP A 1 204 ? -14.962 -7.103 14.881 1.00 84.62 204 ASP A N 1
ATOM 1613 C CA . ASP A 1 204 ? -14.584 -7.735 13.625 1.00 84.62 204 ASP A CA 1
ATOM 1614 C C . ASP A 1 204 ? -14.959 -6.817 12.468 1.00 84.62 204 ASP A C 1
ATOM 1616 O O . ASP A 1 204 ? -16.037 -6.209 12.459 1.00 84.62 204 ASP A O 1
ATOM 1620 N N . ILE A 1 205 ? -14.074 -6.734 11.485 1.00 83.56 205 ILE A N 1
ATOM 1621 C CA . ILE A 1 205 ? -14.261 -5.942 10.281 1.00 83.56 205 ILE A CA 1
ATOM 1622 C C . ILE A 1 205 ? -14.418 -6.879 9.093 1.00 83.56 205 ILE A C 1
ATOM 1624 O O . ILE A 1 205 ? -13.583 -7.746 8.836 1.00 83.56 205 ILE A O 1
ATOM 1628 N N . SER A 1 206 ? -15.496 -6.672 8.346 1.00 84.69 206 SER A N 1
ATOM 1629 C CA . SER A 1 206 ? -15.737 -7.327 7.062 1.00 84.69 206 SER A CA 1
ATOM 1630 C C . SER A 1 206 ? -15.736 -6.299 5.940 1.00 84.69 206 SER A C 1
ATOM 1632 O O . SER A 1 206 ? -16.142 -5.155 6.135 1.00 84.69 206 SER A O 1
ATOM 1634 N N . TRP A 1 207 ? -15.282 -6.706 4.762 1.00 84.50 207 TRP A N 1
ATOM 1635 C CA . TRP A 1 207 ? -15.376 -5.918 3.545 1.00 84.50 207 TRP A CA 1
ATOM 1636 C C . TRP A 1 207 ? -16.756 -6.115 2.912 1.00 84.50 207 TRP A C 1
ATOM 1638 O O . TRP A 1 207 ? -17.134 -7.244 2.573 1.00 84.50 207 TRP A O 1
ATOM 1648 N N . GLY A 1 208 ? -17.492 -5.022 2.698 1.00 78.56 208 GLY A N 1
ATOM 1649 C CA . GLY A 1 208 ? -18.813 -5.042 2.064 1.00 78.56 208 GLY A CA 1
ATOM 1650 C C . GLY A 1 208 ? -18.812 -5.793 0.726 1.00 78.56 208 GLY A C 1
ATOM 1651 O O . GLY A 1 208 ? -18.119 -5.418 -0.213 1.00 78.56 208 GLY A O 1
ATOM 1652 N N . GLY A 1 209 ? -19.549 -6.902 0.639 1.00 72.25 209 GLY A N 1
ATOM 1653 C CA . GLY A 1 209 ? -19.675 -7.711 -0.583 1.00 72.25 209 GLY A CA 1
ATOM 1654 C C . GLY A 1 209 ? -18.572 -8.755 -0.835 1.00 72.25 209 GLY A C 1
ATOM 1655 O O . GLY A 1 209 ? -18.855 -9.745 -1.517 1.00 72.25 209 GLY A O 1
ATOM 1656 N N . LYS A 1 210 ? -17.370 -8.618 -0.245 1.00 74.69 210 LYS A N 1
ATOM 1657 C CA . LYS A 1 210 ? -16.246 -9.580 -0.390 1.00 74.69 210 LYS A CA 1
ATOM 1658 C C . LYS A 1 210 ? -15.997 -10.458 0.849 1.00 74.69 210 LYS A C 1
ATOM 1660 O O . LYS A 1 210 ? -15.397 -11.517 0.711 1.00 74.69 210 LYS A O 1
ATOM 1665 N N . GLY A 1 211 ? -16.508 -10.088 2.026 1.00 80.19 211 GLY A N 1
ATOM 1666 C CA . GLY A 1 211 ? -16.369 -10.886 3.251 1.00 80.19 211 GLY A CA 1
ATOM 1667 C C . GLY A 1 211 ? -15.097 -10.563 4.043 1.00 80.19 211 GLY A C 1
ATOM 1668 O O . GLY A 1 211 ? -14.758 -9.394 4.212 1.00 80.19 211 GLY A O 1
ATOM 1669 N N . ARG A 1 212 ? -14.420 -11.584 4.579 1.00 81.12 212 ARG A N 1
ATOM 1670 C CA . ARG A 1 212 ? -13.175 -11.457 5.362 1.00 81.12 212 ARG A CA 1
ATOM 1671 C C . ARG A 1 212 ? -11.954 -11.911 4.555 1.00 81.12 212 ARG A C 1
ATOM 1673 O O . ARG A 1 212 ? -12.092 -12.395 3.433 1.00 81.12 212 ARG A O 1
ATOM 1680 N N . VAL A 1 213 ? -10.764 -11.764 5.134 1.00 80.06 213 VAL A N 1
ATOM 1681 C CA . VAL A 1 213 ? -9.494 -12.159 4.508 1.00 80.06 213 VAL A CA 1
ATOM 1682 C C . VAL A 1 213 ? -8.862 -13.317 5.254 1.00 80.06 213 VAL A C 1
ATOM 1684 O O . VAL A 1 213 ? -8.587 -13.187 6.432 1.00 80.06 213 VAL A O 1
ATOM 1687 N N . SER A 1 214 ? -8.551 -14.404 4.553 1.00 79.31 214 SER A N 1
ATOM 1688 C CA . SER A 1 214 ? -7.762 -15.523 5.079 1.00 79.31 214 SER A CA 1
ATOM 1689 C C . SER A 1 214 ? -6.317 -15.434 4.580 1.00 79.31 214 SER A C 1
ATOM 1691 O O . SER A 1 214 ? -6.080 -15.107 3.415 1.00 79.31 214 SER A O 1
ATOM 1693 N N . GLY A 1 215 ? -5.350 -15.749 5.443 1.00 73.00 215 GLY A N 1
ATOM 1694 C CA . GLY A 1 215 ? -3.915 -15.644 5.153 1.00 73.00 215 GLY A CA 1
ATOM 1695 C C . GLY A 1 215 ? -3.276 -14.318 5.580 1.00 73.00 215 GLY A C 1
ATOM 1696 O O . GLY A 1 215 ? -2.138 -14.049 5.203 1.00 73.00 215 GLY A O 1
ATOM 1697 N N . GLY A 1 216 ? -3.985 -13.514 6.378 1.00 80.69 216 GLY A N 1
ATOM 1698 C CA . GLY A 1 216 ? -3.499 -12.246 6.921 1.00 80.69 216 GLY A CA 1
ATOM 1699 C C . GLY A 1 216 ? -3.999 -11.014 6.168 1.00 80.69 216 GLY A C 1
ATOM 1700 O O . GLY A 1 216 ? -4.195 -11.041 4.955 1.00 80.69 216 GLY A O 1
ATOM 1701 N N . GLY A 1 217 ? -4.179 -9.908 6.886 1.00 87.44 217 GLY A N 1
ATOM 1702 C CA . GLY A 1 217 ? -4.614 -8.622 6.335 1.00 87.44 217 GLY A CA 1
ATOM 1703 C C . GLY A 1 217 ? -3.912 -7.444 7.004 1.00 87.44 217 GLY A C 1
ATOM 1704 O O . GLY A 1 217 ? -3.321 -7.601 8.068 1.00 87.44 217 GLY A O 1
ATOM 1705 N N . LEU A 1 218 ? -3.980 -6.254 6.408 1.00 91.06 218 LEU A N 1
ATOM 1706 C CA . LEU A 1 218 ? -3.594 -5.010 7.079 1.00 91.06 218 LEU A CA 1
ATOM 1707 C C . LEU A 1 218 ? -4.817 -4.111 7.249 1.00 91.06 218 LEU A C 1
ATOM 1709 O O . LEU A 1 218 ? -5.676 -4.049 6.369 1.00 91.06 218 LEU A O 1
ATOM 1713 N N . ILE A 1 219 ? -4.881 -3.395 8.363 1.00 92.75 219 ILE A N 1
ATOM 1714 C CA . ILE A 1 219 ? -5.863 -2.341 8.597 1.00 92.75 219 ILE A CA 1
ATOM 1715 C C . ILE A 1 219 ? -5.151 -1.056 8.993 1.00 92.75 219 ILE A C 1
ATOM 1717 O O . ILE A 1 219 ? -4.238 -1.087 9.810 1.00 92.75 219 ILE A O 1
ATOM 1721 N N . LEU A 1 220 ? -5.575 0.061 8.417 1.00 94.31 220 LEU A N 1
ATOM 1722 C CA . LEU A 1 220 ? -5.138 1.397 8.780 1.00 94.31 220 LEU A CA 1
ATOM 1723 C C . LEU A 1 220 ? -6.259 2.080 9.556 1.00 94.31 220 LEU A C 1
ATOM 1725 O O . LEU A 1 220 ? -7.351 2.298 9.021 1.00 94.31 220 LEU A O 1
ATOM 1729 N N . THR A 1 221 ? -5.991 2.426 10.809 1.00 92.12 221 THR A N 1
ATOM 1730 C CA . THR A 1 221 ? -6.942 3.131 11.676 1.00 92.12 221 THR A CA 1
ATOM 1731 C C . THR A 1 221 ? -6.416 4.499 12.073 1.00 92.12 221 THR A C 1
ATOM 1733 O O . THR A 1 221 ? -5.209 4.667 12.180 1.00 92.12 221 THR A O 1
ATOM 1736 N N . GLY A 1 222 ? -7.321 5.447 12.312 1.00 87.75 222 GLY A N 1
ATOM 1737 C CA . GLY A 1 222 ? -7.075 6.705 13.033 1.00 87.75 222 GLY A CA 1
ATOM 1738 C C . GLY A 1 222 ? -8.122 6.868 14.138 1.00 87.75 222 GLY A C 1
ATOM 1739 O O . GLY A 1 222 ? -8.998 6.018 14.218 1.00 87.75 222 GLY A O 1
ATOM 1740 N N . ALA A 1 223 ? -8.046 7.925 14.955 1.00 78.19 223 ALA A N 1
ATOM 1741 C CA . ALA A 1 223 ? -8.948 8.290 16.068 1.00 78.19 223 ALA A CA 1
ATOM 1742 C C . ALA A 1 223 ? -10.406 7.785 15.978 1.00 78.19 223 ALA A C 1
ATOM 1744 O O . ALA A 1 223 ? -11.317 8.529 15.619 1.00 78.19 223 ALA A O 1
ATOM 1745 N N . ASP A 1 224 ? -10.627 6.514 16.305 1.00 80.38 224 ASP A N 1
ATOM 1746 C CA . ASP A 1 224 ? -11.911 5.821 16.169 1.00 80.38 224 ASP A CA 1
ATOM 1747 C C . ASP A 1 224 ? -12.502 5.683 14.741 1.00 80.38 224 ASP A C 1
ATOM 1749 O O . ASP A 1 224 ? -13.710 5.759 14.511 1.00 80.38 224 ASP A O 1
ATOM 1753 N N . MET A 1 225 ? -11.660 5.462 13.737 1.00 87.38 225 MET A N 1
ATOM 1754 C CA . MET A 1 225 ? -12.099 5.245 12.362 1.00 87.38 225 MET A CA 1
ATOM 1755 C C . MET A 1 225 ? -11.200 4.271 11.612 1.00 87.38 225 MET A C 1
ATOM 1757 O O . MET A 1 225 ? -9.993 4.180 11.844 1.00 87.38 225 MET A O 1
ATOM 1761 N N . VAL A 1 226 ? -11.801 3.567 10.655 1.00 91.38 226 VAL A N 1
ATOM 1762 C CA . VAL A 1 226 ? -11.076 2.773 9.663 1.00 91.38 226 VAL A CA 1
ATOM 1763 C C . VAL A 1 226 ? -10.793 3.674 8.469 1.00 91.38 226 VAL A C 1
ATOM 1765 O O . VAL A 1 226 ? -11.717 4.111 7.789 1.00 91.38 226 VAL A O 1
ATOM 1768 N N . LEU A 1 227 ? -9.519 3.962 8.219 1.00 94.56 227 LEU A N 1
ATOM 1769 C CA . LEU A 1 227 ? -9.086 4.784 7.089 1.00 94.56 227 LEU A CA 1
ATOM 1770 C C . LEU A 1 227 ? -8.921 3.930 5.834 1.00 94.56 227 LEU A C 1
ATOM 1772 O O . LEU A 1 227 ? -9.368 4.315 4.752 1.00 94.56 227 LEU A O 1
ATOM 1776 N N . ALA A 1 228 ? -8.313 2.752 5.984 1.00 95.50 228 ALA A N 1
ATOM 1777 C CA . ALA A 1 228 ? -8.157 1.799 4.900 1.00 95.50 228 ALA A CA 1
ATOM 1778 C C . ALA A 1 228 ? -8.068 0.355 5.402 1.00 95.50 228 ALA A C 1
ATOM 1780 O O . ALA A 1 228 ? -7.672 0.084 6.535 1.00 95.50 228 ALA A O 1
ATOM 1781 N N . VAL A 1 229 ? -8.392 -0.583 4.522 1.00 94.38 229 VAL A N 1
ATOM 1782 C CA . VAL A 1 229 ? -8.147 -2.019 4.701 1.00 94.38 229 VAL A CA 1
ATOM 1783 C C . VAL A 1 229 ? -7.388 -2.536 3.491 1.00 94.38 229 VAL A C 1
ATOM 1785 O O . VAL A 1 229 ? -7.674 -2.150 2.359 1.00 94.38 229 VAL A O 1
ATOM 1788 N N . TYR A 1 230 ? -6.407 -3.400 3.717 1.00 94.25 230 TYR A N 1
ATOM 1789 C CA . TYR A 1 230 ? -5.595 -3.983 2.660 1.00 94.25 230 TYR A CA 1
ATOM 1790 C C . TYR A 1 230 ? -5.557 -5.497 2.792 1.00 94.25 230 TYR A C 1
ATOM 1792 O O . TYR A 1 230 ? -5.224 -6.045 3.845 1.00 94.25 230 TYR A O 1
ATOM 1800 N N . LYS A 1 231 ? -5.893 -6.170 1.697 1.00 92.38 231 LYS A N 1
ATOM 1801 C CA . LYS A 1 231 ? -5.719 -7.601 1.508 1.00 92.38 231 LYS A CA 1
ATOM 1802 C C . LYS A 1 231 ? -4.418 -7.828 0.717 1.00 92.38 231 LYS A C 1
ATOM 1804 O O . LYS A 1 231 ? -4.382 -7.480 -0.465 1.00 92.38 231 LYS A O 1
ATOM 1809 N N . PRO A 1 232 ? -3.379 -8.424 1.327 1.00 89.94 232 PRO A N 1
ATOM 1810 C CA . PRO A 1 232 ? -2.134 -8.782 0.650 1.00 89.94 232 PRO A CA 1
ATOM 1811 C C . PRO A 1 232 ? -2.329 -9.735 -0.538 1.00 89.94 232 PRO A C 1
ATOM 1813 O O . PRO A 1 232 ? -3.287 -10.509 -0.589 1.00 89.94 232 PRO A O 1
ATOM 1816 N N . ARG A 1 233 ? -1.360 -9.745 -1.458 1.00 87.81 233 ARG A N 1
ATOM 1817 C CA . ARG A 1 233 ? -1.285 -10.641 -2.625 1.00 87.81 233 ARG A CA 1
ATOM 1818 C C . ARG A 1 233 ? -1.184 -12.112 -2.224 1.00 87.81 233 ARG A C 1
ATOM 1820 O O . ARG A 1 233 ? -1.628 -12.974 -2.975 1.00 87.81 233 ARG A O 1
ATOM 1827 N N . CYS A 1 234 ? -0.611 -12.417 -1.062 1.00 82.12 234 CYS A N 1
ATOM 1828 C CA . CYS A 1 234 ? -0.532 -13.785 -0.542 1.00 82.12 234 CYS A CA 1
ATOM 1829 C C . CYS A 1 234 ? -1.824 -14.270 0.141 1.00 82.12 234 CYS A C 1
ATOM 1831 O O . CYS A 1 234 ? -1.946 -15.462 0.418 1.00 82.12 234 CYS A O 1
ATOM 1833 N N . ALA A 1 235 ? -2.776 -13.373 0.405 1.00 83.06 235 ALA A N 1
ATOM 1834 C CA . ALA A 1 235 ? -4.022 -13.680 1.094 1.00 83.06 235 ALA A CA 1
ATOM 1835 C C . ALA A 1 235 ? -5.178 -13.932 0.106 1.00 83.06 235 ALA A C 1
ATOM 1837 O O . ALA A 1 235 ? -5.063 -13.705 -1.104 1.00 83.06 235 ALA A O 1
ATOM 1838 N N . ARG A 1 236 ? -6.327 -14.377 0.619 1.00 83.62 236 ARG A N 1
ATOM 1839 C CA . ARG A 1 236 ? -7.542 -14.687 -0.160 1.00 83.62 236 ARG A CA 1
ATOM 1840 C C . ARG A 1 236 ? -8.804 -14.165 0.517 1.00 83.62 236 ARG A C 1
ATOM 1842 O O . ARG A 1 236 ? -8.807 -13.915 1.719 1.00 83.62 236 ARG A O 1
ATOM 1849 N N . TRP A 1 237 ? -9.872 -14.022 -0.260 1.00 83.31 237 TRP A N 1
ATOM 1850 C CA . TRP A 1 237 ? -11.193 -13.671 0.260 1.00 83.31 237 TRP A CA 1
ATOM 1851 C C . TRP A 1 237 ? -11.929 -14.908 0.766 1.00 83.31 237 TRP A C 1
ATOM 1853 O O . TRP A 1 237 ? -11.844 -15.980 0.169 1.00 83.31 237 TRP A O 1
ATOM 1863 N N . GLU A 1 238 ? -12.688 -14.740 1.840 1.00 80.25 238 GLU A N 1
ATOM 1864 C CA . GLU A 1 238 ? -13.540 -15.781 2.402 1.00 80.25 238 GLU A CA 1
ATOM 1865 C C . GLU A 1 238 ? -14.884 -15.167 2.818 1.00 80.25 238 GLU A C 1
ATOM 1867 O O . GLU A 1 238 ? -14.937 -14.200 3.586 1.00 80.25 238 GLU A O 1
ATOM 1872 N N . LYS A 1 239 ? -15.993 -15.723 2.325 1.00 74.06 239 LYS A N 1
ATOM 1873 C CA . LYS A 1 239 ? -17.335 -15.454 2.860 1.00 74.06 239 LYS A CA 1
ATOM 1874 C C . LYS A 1 239 ? -17.657 -16.526 3.885 1.00 74.06 239 LYS A C 1
ATOM 1876 O O . LYS A 1 239 ? -17.345 -17.690 3.668 1.00 74.06 239 LYS A O 1
ATOM 1881 N N . LYS A 1 240 ? -18.317 -16.170 4.989 1.00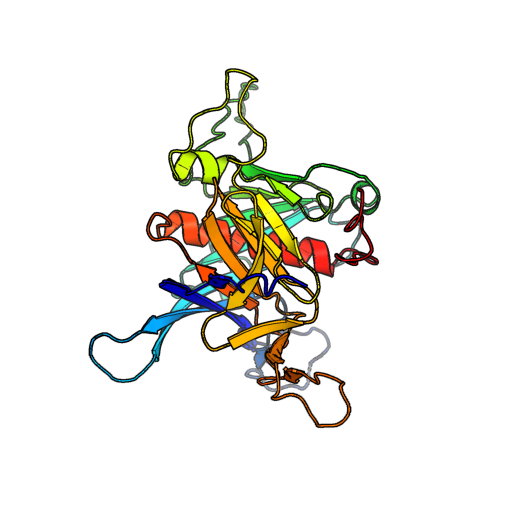 66.50 240 LYS A N 1
ATOM 1882 C CA . LYS A 1 240 ? -18.957 -17.205 5.809 1.00 66.50 240 LYS A CA 1
ATOM 1883 C C . LYS A 1 240 ? -20.001 -17.905 4.937 1.00 66.50 240 LYS A C 1
ATOM 1885 O O . LYS A 1 240 ? -20.862 -17.223 4.388 1.00 66.50 240 LYS A O 1
ATOM 1890 N N . GLY A 1 241 ? -19.889 -19.223 4.794 1.00 58.25 241 GLY A N 1
ATOM 1891 C CA . GLY A 1 241 ? -20.988 -20.030 4.281 1.00 58.25 241 GLY A CA 1
ATOM 1892 C C . GLY A 1 241 ? -22.131 -20.049 5.294 1.00 58.25 241 GLY A C 1
ATOM 1893 O O . GLY A 1 241 ? -21.909 -19.811 6.488 1.00 58.25 241 GLY A O 1
ATOM 1894 N N . ASP A 1 242 ? -23.344 -20.333 4.826 1.00 45.22 242 ASP A N 1
ATOM 1895 C CA . ASP A 1 242 ? -24.437 -20.697 5.723 1.00 45.22 242 ASP A CA 1
ATOM 1896 C C . ASP A 1 242 ? -24.000 -21.917 6.546 1.00 45.22 242 ASP A C 1
ATOM 1898 O O . ASP A 1 242 ? -23.374 -22.843 6.022 1.00 45.22 242 ASP A O 1
ATOM 1902 N N . ALA A 1 243 ? -24.254 -21.883 7.855 1.00 44.34 243 ALA A N 1
ATOM 1903 C CA . ALA A 1 243 ? -23.844 -22.948 8.760 1.00 44.34 243 ALA A CA 1
ATOM 1904 C C . ALA A 1 243 ? -24.387 -24.296 8.258 1.00 44.34 243 ALA A C 1
ATOM 1906 O O . ALA A 1 243 ? -25.599 -24.480 8.166 1.00 44.34 243 ALA A O 1
ATOM 1907 N N . ALA A 1 244 ? -23.491 -25.230 7.939 1.00 46.66 244 ALA A N 1
ATOM 1908 C CA . ALA A 1 244 ? -23.874 -26.619 7.740 1.00 46.66 244 ALA A CA 1
ATOM 1909 C C . ALA A 1 244 ? -24.314 -27.215 9.093 1.00 46.66 244 ALA A C 1
ATOM 1911 O O . ALA A 1 244 ? -23.764 -26.847 10.139 1.00 46.66 244 ALA A O 1
ATOM 1912 N N . ASP A 1 245 ? -25.306 -28.113 9.062 1.00 43.12 245 ASP A N 1
ATOM 1913 C CA . ASP A 1 245 ? -25.985 -28.748 10.214 1.00 43.12 245 ASP A CA 1
ATOM 1914 C C . ASP A 1 245 ? -25.044 -29.447 11.226 1.00 43.12 245 ASP A C 1
ATOM 1916 O O . ASP A 1 245 ? -25.448 -29.852 12.314 1.00 43.12 245 ASP A O 1
ATOM 1920 N N . ASP A 1 246 ? -23.767 -29.567 10.890 1.00 44.16 246 ASP A N 1
ATOM 1921 C CA . ASP A 1 246 ? -22.689 -30.223 11.615 1.00 44.16 246 ASP A CA 1
ATOM 1922 C C . ASP A 1 246 ? -21.767 -29.248 12.386 1.00 44.16 246 ASP A C 1
ATOM 1924 O O . ASP A 1 246 ? -20.745 -29.647 12.949 1.00 44.16 246 ASP A O 1
ATOM 1928 N N . GLY A 1 247 ? -22.144 -27.969 12.498 1.00 45.12 247 GLY A N 1
ATOM 1929 C CA . GLY A 1 247 ? -21.550 -27.028 13.461 1.00 45.12 247 GLY A CA 1
ATOM 1930 C C . GLY A 1 247 ? -20.133 -26.545 13.126 1.00 45.12 247 GLY A C 1
ATOM 1931 O O . GLY A 1 247 ? -19.519 -25.839 13.928 1.00 45.12 247 GLY A O 1
ATOM 1932 N N . GLN A 1 248 ? -19.613 -26.878 11.941 1.00 43.88 248 GLN A N 1
ATOM 1933 C CA . GLN A 1 248 ? -18.413 -26.262 11.379 1.00 43.88 248 GLN A CA 1
ATOM 1934 C C . GLN A 1 248 ? -18.818 -25.206 10.345 1.00 43.88 248 GLN A C 1
ATOM 1936 O O . GLN A 1 248 ? -19.226 -25.540 9.234 1.00 43.88 248 GLN A O 1
ATOM 1941 N N . GLU A 1 249 ? -18.673 -23.923 10.691 1.00 52.69 249 GLU A N 1
ATOM 1942 C CA . GLU A 1 249 ? -18.722 -22.831 9.710 1.00 52.69 249 GLU A CA 1
ATOM 1943 C C . GLU A 1 249 ? -17.541 -22.997 8.733 1.00 52.69 249 GLU A C 1
ATOM 1945 O O . GLU A 1 249 ? -16.426 -22.548 9.003 1.00 52.69 249 GLU A O 1
ATOM 1950 N N . LYS A 1 250 ? -17.754 -23.667 7.596 1.00 53.72 250 LYS A N 1
ATOM 1951 C CA . LYS A 1 250 ? -16.800 -23.634 6.481 1.00 53.72 250 LYS A CA 1
ATOM 1952 C C . LYS A 1 250 ? -17.054 -22.356 5.694 1.00 53.72 250 LYS A C 1
ATOM 1954 O O . LYS A 1 250 ? -18.113 -22.200 5.092 1.00 53.72 250 LYS A O 1
ATOM 1959 N N . GLY A 1 251 ? -16.107 -21.421 5.726 1.00 57.44 251 GLY A N 1
ATOM 1960 C CA . GLY A 1 251 ? -16.166 -20.275 4.832 1.00 57.44 251 GLY A CA 1
ATOM 1961 C C . GLY A 1 251 ? -15.947 -20.706 3.384 1.00 57.44 251 GLY A C 1
ATOM 1962 O O . GLY A 1 251 ? -15.129 -21.579 3.090 1.00 57.44 251 GLY A O 1
ATOM 1963 N N . GLU A 1 252 ? -16.709 -20.109 2.479 1.00 66.81 252 GLU A N 1
ATOM 1964 C CA . GLU A 1 252 ? -16.546 -20.266 1.043 1.00 66.81 252 GLU A CA 1
ATOM 1965 C C . GLU A 1 252 ? -15.437 -19.321 0.563 1.00 66.81 252 GLU A C 1
ATOM 1967 O O . GLU A 1 252 ? -15.471 -18.111 0.810 1.00 66.81 252 GLU A O 1
ATOM 1972 N N . ILE A 1 253 ? -14.435 -19.873 -0.123 1.00 60.59 253 ILE A N 1
ATOM 1973 C CA . ILE A 1 253 ? -13.391 -19.080 -0.776 1.00 60.59 253 ILE A CA 1
ATOM 1974 C C . ILE A 1 253 ? -14.003 -18.445 -2.027 1.00 60.59 253 ILE A C 1
ATOM 1976 O O . ILE A 1 253 ? -14.405 -19.151 -2.951 1.00 60.59 253 ILE A O 1
ATOM 1980 N N . ILE A 1 254 ? -14.062 -17.112 -2.070 1.00 57.44 254 ILE A N 1
ATOM 1981 C CA . ILE A 1 254 ? -14.644 -16.384 -3.205 1.00 57.44 254 ILE A CA 1
ATOM 1982 C C . ILE A 1 254 ? -13.544 -16.093 -4.223 1.00 57.44 254 ILE A C 1
ATOM 1984 O O . ILE A 1 254 ? -12.856 -15.071 -4.142 1.00 57.44 254 ILE A O 1
ATOM 1988 N N . GLY A 1 255 ? -13.399 -16.999 -5.187 1.00 58.09 255 GLY A N 1
ATOM 1989 C CA . GLY A 1 255 ? -12.365 -16.918 -6.215 1.00 58.09 255 GLY A CA 1
ATOM 1990 C C . GLY A 1 255 ? -10.951 -17.116 -5.666 1.00 58.09 255 GLY A C 1
ATOM 1991 O O . GLY A 1 255 ? -10.709 -17.149 -4.461 1.00 58.09 255 GLY A O 1
ATOM 1992 N N . ASP A 1 256 ? -9.991 -17.262 -6.571 1.00 55.75 256 ASP A N 1
ATOM 1993 C CA . ASP A 1 256 ? -8.595 -17.507 -6.233 1.00 55.75 256 ASP A CA 1
ATOM 1994 C C . ASP A 1 256 ? -8.051 -16.271 -5.519 1.00 55.75 256 ASP A C 1
ATOM 1996 O O . ASP A 1 256 ? -7.560 -16.369 -4.399 1.00 55.75 256 ASP A O 1
ATOM 2000 N N . GLY A 1 257 ? -8.163 -15.090 -6.143 1.00 60.62 257 GLY A N 1
ATOM 2001 C CA . GLY A 1 257 ? -7.699 -13.794 -5.630 1.00 60.62 257 GLY A CA 1
ATOM 2002 C C . GLY A 1 257 ? -6.208 -13.723 -5.256 1.00 60.62 257 GLY A C 1
ATOM 2003 O O . GLY A 1 257 ? -5.695 -12.630 -5.028 1.00 60.62 257 GLY A O 1
ATOM 2004 N N . VAL A 1 258 ? -5.511 -14.854 -5.162 1.00 70.69 258 VAL A N 1
ATOM 2005 C CA . VAL A 1 258 ? -4.086 -14.993 -4.891 1.00 70.69 258 VAL A CA 1
ATOM 2006 C C . VAL A 1 258 ? -3.315 -14.266 -5.989 1.00 70.69 258 VAL A C 1
ATOM 2008 O O . VAL A 1 258 ? -3.747 -14.204 -7.138 1.00 70.69 258 VAL A O 1
ATOM 2011 N N . SER A 1 259 ? -2.192 -13.665 -5.609 1.00 80.75 259 SER A N 1
ATOM 2012 C CA . SER A 1 259 ? -1.360 -12.796 -6.447 1.00 80.75 259 SER A CA 1
ATOM 2013 C C . SER A 1 259 ? -1.965 -11.423 -6.764 1.00 80.75 259 SER A C 1
ATOM 2015 O O . SER A 1 259 ? -1.295 -10.625 -7.418 1.00 80.75 259 SER A O 1
ATOM 2017 N N . VAL A 1 260 ? -3.163 -11.102 -6.252 1.00 89.56 260 VAL A N 1
ATOM 2018 C CA . VAL A 1 260 ?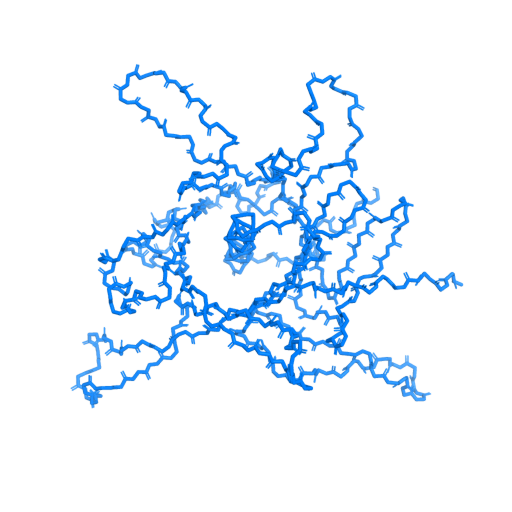 -3.781 -9.768 -6.352 1.00 89.56 260 VAL A CA 1
ATOM 2019 C C . VAL A 1 260 ? -3.897 -9.124 -4.972 1.00 89.56 260 VAL A C 1
ATOM 2021 O O . VAL A 1 260 ? -4.574 -9.649 -4.080 1.00 89.56 260 VAL A O 1
ATOM 2024 N N . GLY A 1 261 ? -3.247 -7.971 -4.812 1.00 91.88 261 GLY A N 1
ATOM 2025 C CA . GLY A 1 261 ? -3.382 -7.118 -3.632 1.00 91.88 261 GLY A CA 1
ATOM 2026 C C . GLY A 1 261 ? -4.602 -6.217 -3.789 1.00 91.88 261 GLY A C 1
ATOM 2027 O O . GLY A 1 261 ? -4.878 -5.759 -4.895 1.00 91.88 261 GLY A O 1
ATOM 2028 N N . VAL A 1 262 ? -5.354 -5.969 -2.719 1.00 94.00 262 VAL A N 1
ATOM 2029 C CA . VAL A 1 262 ? -6.569 -5.142 -2.790 1.00 94.00 262 VAL A CA 1
ATOM 2030 C C . VAL A 1 262 ? -6.591 -4.147 -1.641 1.00 94.00 262 VAL A C 1
ATOM 2032 O O . VAL A 1 262 ? -6.646 -4.545 -0.481 1.00 94.00 262 VAL A O 1
ATOM 2035 N N . LEU A 1 263 ? -6.568 -2.857 -1.966 1.00 95.88 263 LEU A N 1
ATOM 2036 C CA . LEU A 1 263 ? -6.668 -1.747 -1.022 1.00 95.88 263 LEU A CA 1
ATOM 2037 C C . LEU A 1 263 ? -8.062 -1.124 -1.097 1.00 95.88 263 LEU A C 1
ATOM 2039 O O . LEU A 1 263 ? -8.527 -0.785 -2.179 1.00 95.88 263 LEU A O 1
ATOM 2043 N N . GLY A 1 264 ? -8.712 -0.940 0.047 1.00 94.75 264 GLY A N 1
ATOM 2044 C CA . GLY A 1 264 ? -9.985 -0.236 0.166 1.00 94.75 264 GLY A CA 1
ATOM 2045 C C . GLY A 1 264 ? -9.830 1.010 1.014 1.00 94.75 264 GLY A C 1
ATOM 2046 O O . GLY A 1 264 ? -9.524 0.900 2.200 1.00 94.75 264 GLY A O 1
ATOM 2047 N N . ILE A 1 265 ? -10.069 2.180 0.427 1.00 95.44 265 ILE A N 1
ATOM 2048 C CA . ILE A 1 265 ? -10.090 3.461 1.138 1.00 95.44 265 ILE A CA 1
ATOM 2049 C C . ILE A 1 265 ? -11.488 3.674 1.709 1.00 95.44 265 ILE A C 1
ATOM 2051 O O . ILE A 1 265 ? -12.462 3.707 0.963 1.00 95.44 265 ILE A O 1
ATOM 2055 N N . CYS A 1 266 ? -11.593 3.805 3.028 1.00 93.06 266 CYS A N 1
ATOM 2056 C CA . CYS A 1 266 ? -12.866 3.799 3.755 1.00 93.06 266 CYS A CA 1
ATOM 2057 C C . CYS A 1 266 ? -13.290 5.182 4.272 1.00 93.06 266 CYS A C 1
ATOM 2059 O O . CYS A 1 266 ? -14.335 5.291 4.906 1.00 93.06 266 CYS A O 1
ATOM 2061 N N . HIS A 1 267 ? -12.496 6.229 4.029 1.00 92.50 267 HIS A N 1
ATOM 2062 C CA . HIS A 1 267 ? -12.728 7.548 4.615 1.00 92.50 267 HIS A CA 1
ATOM 2063 C C . HIS A 1 267 ? -12.589 8.678 3.585 1.00 92.50 267 HIS A C 1
ATOM 2065 O O . HIS A 1 267 ? -11.631 8.710 2.817 1.00 92.50 267 HIS A O 1
ATOM 2071 N N . GLU A 1 268 ? -13.526 9.631 3.597 1.00 91.31 268 GLU A N 1
ATOM 2072 C CA . GLU A 1 268 ? -13.648 10.710 2.596 1.00 91.31 268 GLU A CA 1
ATOM 2073 C C . GLU A 1 268 ? -12.509 11.739 2.634 1.00 91.31 268 GLU A C 1
ATOM 2075 O O . GLU A 1 268 ? -12.160 12.318 1.613 1.00 91.31 268 GLU A O 1
ATOM 2080 N N . LYS A 1 269 ? -11.897 11.945 3.808 1.00 90.88 269 LYS A N 1
ATOM 2081 C CA . LYS A 1 269 ? -10.752 12.862 3.973 1.00 90.88 269 LYS A CA 1
ATOM 2082 C C . LYS A 1 269 ? -9.462 12.372 3.311 1.00 90.88 269 LYS A C 1
ATOM 2084 O O . LYS A 1 269 ? -8.507 13.134 3.239 1.00 90.88 269 LYS A O 1
ATOM 2089 N N . VAL A 1 270 ? -9.406 11.109 2.891 1.00 93.44 270 VAL A N 1
ATOM 2090 C CA . VAL A 1 270 ? -8.240 10.571 2.190 1.00 93.44 270 VAL A CA 1
ATOM 2091 C C . VAL A 1 270 ? -8.316 11.047 0.746 1.00 93.44 270 VAL A C 1
ATOM 2093 O O . VAL A 1 270 ? -9.184 10.591 0.005 1.00 93.44 270 VAL A O 1
ATOM 2096 N N . ASP A 1 271 ? -7.418 11.946 0.352 1.00 93.00 271 ASP A N 1
ATOM 2097 C CA . ASP A 1 271 ? -7.284 12.431 -1.026 1.00 93.00 271 ASP A CA 1
ATOM 2098 C C . ASP A 1 271 ? -6.397 11.504 -1.887 1.00 93.00 271 ASP A C 1
ATOM 2100 O O . ASP A 1 271 ? -6.080 10.372 -1.501 1.00 93.00 271 ASP A O 1
ATOM 2104 N N . ASP A 1 272 ? -6.042 11.933 -3.099 1.00 90.69 272 ASP A N 1
ATOM 2105 C CA . ASP A 1 272 ? -5.224 11.144 -4.028 1.00 90.69 272 ASP A CA 1
ATOM 2106 C C . ASP A 1 272 ? -3.760 11.017 -3.586 1.00 90.69 272 ASP A C 1
ATOM 2108 O O . ASP A 1 272 ? -3.156 9.956 -3.766 1.00 90.69 272 ASP A O 1
ATOM 2112 N N . GLU A 1 273 ? -3.189 12.055 -2.972 1.00 91.25 273 GLU A N 1
ATOM 2113 C CA . GLU A 1 273 ? -1.812 12.017 -2.475 1.00 91.25 273 GLU A CA 1
ATOM 2114 C C . GLU A 1 273 ? -1.691 11.077 -1.274 1.00 91.25 273 GLU A C 1
ATOM 2116 O O . GLU A 1 273 ? -0.802 10.220 -1.228 1.00 91.25 273 GLU A O 1
ATOM 2121 N N . MET A 1 274 ? -2.640 11.175 -0.340 1.00 94.25 274 MET A N 1
ATOM 2122 C CA . MET A 1 274 ? -2.777 10.251 0.782 1.00 94.25 274 MET A CA 1
ATOM 2123 C C . MET A 1 274 ? -3.006 8.824 0.295 1.00 94.25 274 MET A C 1
ATOM 2125 O O . MET A 1 274 ? -2.419 7.893 0.837 1.00 94.25 274 MET A O 1
ATOM 2129 N N . THR A 1 275 ? -3.789 8.630 -0.765 1.00 94.81 275 THR A N 1
ATOM 2130 C CA . THR A 1 275 ? -4.005 7.298 -1.347 1.00 94.81 275 THR A CA 1
ATOM 2131 C C . THR A 1 275 ? -2.714 6.693 -1.887 1.00 94.81 275 THR A C 1
ATOM 2133 O O . THR A 1 275 ? -2.435 5.524 -1.621 1.00 94.81 275 THR A O 1
ATOM 2136 N N . GLN A 1 276 ? -1.897 7.465 -2.611 1.00 94.00 276 GLN A N 1
ATOM 2137 C CA . GLN A 1 276 ? -0.603 6.990 -3.117 1.00 94.00 276 GLN A CA 1
ATOM 2138 C C . GLN A 1 276 ? 0.347 6.612 -1.971 1.00 94.00 276 GLN A C 1
ATOM 2140 O O . GLN A 1 276 ? 1.024 5.586 -2.046 1.00 94.00 276 GLN A O 1
ATOM 2145 N N . HIS A 1 277 ? 0.361 7.398 -0.893 1.00 94.25 277 HIS A N 1
ATOM 2146 C CA . HIS A 1 277 ? 1.133 7.108 0.320 1.00 94.25 277 HIS A CA 1
ATOM 2147 C C . HIS A 1 277 ? 0.650 5.845 1.047 1.00 94.25 277 HIS A C 1
ATOM 2149 O O . HIS A 1 277 ? 1.455 4.969 1.362 1.00 94.25 277 HIS A O 1
ATOM 2155 N N . ILE A 1 278 ? -0.661 5.713 1.268 1.00 96.38 278 ILE A N 1
ATOM 2156 C CA . ILE A 1 278 ? -1.295 4.530 1.872 1.00 96.38 278 ILE A CA 1
ATOM 2157 C C . ILE A 1 278 ? -0.977 3.283 1.040 1.00 96.38 278 ILE A C 1
ATOM 2159 O O . ILE A 1 278 ? -0.606 2.253 1.599 1.00 96.38 278 ILE A O 1
ATOM 2163 N N . LEU A 1 279 ? -1.066 3.380 -0.289 1.00 96.56 279 LEU A N 1
ATOM 2164 C CA . LEU A 1 279 ? -0.736 2.298 -1.212 1.00 96.56 279 LEU A CA 1
ATOM 2165 C C . LEU A 1 279 ? 0.735 1.878 -1.099 1.00 96.56 279 LEU A C 1
ATOM 2167 O O . LEU A 1 279 ? 1.015 0.694 -0.919 1.00 96.56 279 LEU A O 1
ATOM 2171 N N . LEU A 1 280 ? 1.670 2.831 -1.169 1.00 95.31 280 LEU A N 1
ATOM 2172 C CA . LEU A 1 280 ? 3.101 2.557 -1.007 1.00 95.31 280 LEU A CA 1
ATOM 2173 C C . LEU A 1 280 ? 3.398 1.911 0.349 1.00 95.31 280 LEU A C 1
ATOM 2175 O O . LEU A 1 280 ? 4.115 0.913 0.409 1.00 95.31 280 LEU A O 1
ATOM 2179 N N . SER A 1 281 ? 2.809 2.443 1.417 1.00 95.00 281 SER A N 1
ATOM 2180 C CA . SER A 1 281 ? 2.988 1.943 2.781 1.00 95.00 281 SER A CA 1
ATOM 2181 C C . SER A 1 281 ? 2.475 0.513 2.933 1.00 95.00 281 SER A C 1
ATOM 2183 O O . SER A 1 281 ? 3.195 -0.343 3.443 1.00 95.00 281 SER A O 1
ATOM 2185 N N . ALA A 1 282 ? 1.273 0.221 2.429 1.00 95.31 282 ALA A N 1
ATOM 2186 C CA . ALA A 1 282 ? 0.692 -1.118 2.465 1.00 95.31 282 ALA A CA 1
ATOM 2187 C C . ALA A 1 282 ? 1.553 -2.142 1.708 1.00 95.31 282 ALA A C 1
ATOM 2189 O O . ALA A 1 282 ? 1.830 -3.220 2.234 1.00 95.31 282 ALA A O 1
ATOM 2190 N N . VAL A 1 283 ? 2.027 -1.792 0.504 1.00 94.81 283 VAL A N 1
ATOM 2191 C CA . VAL A 1 283 ? 2.896 -2.664 -0.306 1.00 94.81 283 VAL A CA 1
ATOM 2192 C C . VAL A 1 283 ? 4.255 -2.868 0.361 1.00 94.81 283 VAL A C 1
ATOM 2194 O O . VAL A 1 283 ? 4.777 -3.981 0.358 1.00 94.81 283 VAL A O 1
ATOM 2197 N N . ALA A 1 284 ? 4.830 -1.829 0.967 1.00 91.94 284 ALA A N 1
ATOM 2198 C CA . ALA A 1 284 ? 6.087 -1.942 1.699 1.00 91.94 284 ALA A CA 1
ATOM 2199 C C . ALA A 1 284 ? 5.975 -2.873 2.900 1.00 91.94 284 ALA A C 1
ATOM 2201 O O . ALA A 1 284 ? 6.769 -3.808 3.022 1.00 91.94 284 ALA A O 1
ATOM 2202 N N . ILE A 1 285 ? 4.945 -2.682 3.723 1.00 90.31 285 ILE A N 1
ATOM 2203 C CA . ILE A 1 285 ? 4.662 -3.540 4.874 1.00 90.31 285 ILE A CA 1
ATOM 2204 C C . ILE A 1 285 ? 4.422 -4.986 4.424 1.00 90.31 285 ILE A C 1
ATOM 2206 O O . ILE A 1 285 ? 4.976 -5.913 5.012 1.00 90.31 285 ILE A O 1
ATOM 2210 N N . GLU A 1 286 ? 3.656 -5.202 3.354 1.00 89.88 286 GLU A N 1
ATOM 2211 C CA . GLU A 1 286 ? 3.462 -6.532 2.775 1.00 89.88 286 GLU A CA 1
ATOM 2212 C C . GLU A 1 286 ? 4.786 -7.177 2.348 1.00 89.88 286 GLU A C 1
ATOM 2214 O O . GLU A 1 286 ? 5.061 -8.314 2.727 1.00 89.88 286 GLU A O 1
ATOM 2219 N N . GLU A 1 287 ? 5.622 -6.473 1.582 1.00 86.50 287 GLU A N 1
ATOM 2220 C CA . GLU A 1 287 ? 6.932 -6.977 1.155 1.00 86.50 287 GLU A CA 1
ATOM 2221 C C . GLU A 1 287 ? 7.821 -7.307 2.361 1.00 86.50 287 GLU A C 1
ATOM 2223 O O . GLU A 1 287 ? 8.524 -8.320 2.356 1.00 86.50 287 GLU A O 1
ATOM 2228 N N . GLN A 1 288 ? 7.771 -6.489 3.417 1.00 81.81 288 GLN A N 1
ATOM 2229 C CA . GLN A 1 288 ? 8.480 -6.738 4.670 1.00 81.81 288 GLN A CA 1
ATOM 2230 C C . GLN A 1 288 ? 7.987 -8.019 5.359 1.00 81.81 288 GLN A C 1
ATOM 2232 O O . GLN A 1 288 ? 8.802 -8.842 5.783 1.00 81.81 288 GLN A O 1
ATOM 2237 N N . ILE A 1 289 ? 6.668 -8.217 5.421 1.00 79.00 289 ILE A N 1
ATOM 2238 C CA . ILE A 1 289 ? 6.025 -9.412 5.980 1.00 79.00 289 ILE A CA 1
ATOM 2239 C C . ILE A 1 289 ? 6.395 -10.660 5.173 1.00 79.00 289 ILE A C 1
ATOM 2241 O O . ILE A 1 289 ? 6.898 -11.626 5.744 1.00 79.00 289 ILE A O 1
ATOM 2245 N N . MET A 1 290 ? 6.212 -10.634 3.850 1.00 78.00 290 MET A N 1
ATOM 2246 C CA . MET A 1 290 ? 6.479 -11.774 2.965 1.00 78.00 290 MET A CA 1
ATOM 2247 C C . MET A 1 290 ? 7.943 -12.226 3.014 1.00 78.00 290 MET A C 1
ATOM 2249 O O . MET A 1 290 ? 8.238 -13.413 2.871 1.00 78.00 290 MET A O 1
ATOM 2253 N N . ARG A 1 291 ? 8.876 -11.292 3.226 1.00 73.88 291 ARG A N 1
ATOM 2254 C CA . ARG A 1 291 ? 10.317 -11.578 3.308 1.00 73.88 291 ARG A CA 1
ATOM 2255 C C . ARG A 1 291 ? 10.763 -12.039 4.695 1.00 73.88 291 ARG A C 1
ATOM 2257 O O . ARG A 1 291 ? 11.850 -12.610 4.827 1.00 73.88 291 ARG A O 1
ATOM 2264 N N . SER A 1 292 ? 9.949 -11.835 5.728 1.00 66.69 292 SER A N 1
ATOM 2265 C CA . SER A 1 292 ? 10.258 -12.283 7.080 1.00 66.69 292 SER A CA 1
ATOM 2266 C C . SER A 1 292 ? 9.895 -13.758 7.269 1.00 66.69 292 SER A C 1
ATOM 2268 O O . SER A 1 292 ? 8.741 -14.127 7.489 1.00 66.69 292 SER A O 1
ATOM 2270 N N . LYS A 1 293 ? 10.901 -14.641 7.204 1.00 54.91 293 LYS A N 1
ATOM 2271 C CA . LYS A 1 293 ? 10.725 -16.061 7.548 1.00 54.91 293 LYS A CA 1
ATOM 2272 C C . LYS A 1 293 ? 10.283 -16.185 9.012 1.00 54.91 293 LYS A C 1
ATOM 2274 O O . LYS A 1 293 ? 11.092 -15.971 9.911 1.00 54.91 293 LYS A O 1
ATOM 2279 N N . GLY A 1 294 ? 9.030 -16.578 9.234 1.00 49.84 294 GLY A N 1
ATOM 2280 C CA . GLY A 1 294 ? 8.468 -16.813 10.568 1.00 49.84 294 GLY A CA 1
ATOM 2281 C C . GLY A 1 294 ? 7.573 -15.696 11.106 1.00 49.84 294 GLY A C 1
ATOM 2282 O O . GLY A 1 294 ? 7.160 -15.786 12.260 1.00 49.84 294 GLY A O 1
ATOM 2283 N N . PHE A 1 295 ? 7.247 -14.675 10.304 1.00 49.66 295 PHE A N 1
ATOM 2284 C CA . PHE A 1 295 ? 6.163 -13.771 10.674 1.00 49.66 295 PHE A CA 1
ATOM 2285 C C . PHE A 1 295 ? 4.829 -14.498 10.570 1.00 49.66 295 PHE A C 1
ATOM 2287 O O . PHE A 1 295 ? 4.354 -14.823 9.485 1.00 49.66 295 PHE A O 1
ATOM 2294 N N . ASP A 1 296 ? 4.244 -14.757 11.724 1.00 55.25 296 ASP A N 1
ATOM 2295 C CA . ASP A 1 296 ? 2.875 -15.209 11.855 1.00 55.25 296 ASP A CA 1
ATOM 2296 C C . ASP A 1 296 ? 2.152 -14.110 12.643 1.00 55.25 296 ASP A C 1
ATOM 2298 O O . ASP A 1 296 ? 2.444 -13.952 13.830 1.00 55.25 296 ASP A O 1
ATOM 2302 N N . PRO A 1 297 ? 1.257 -13.325 12.013 1.00 50.47 297 PRO A N 1
ATOM 2303 C CA . PRO A 1 297 ? 0.538 -12.242 12.683 1.00 50.47 297 PRO A CA 1
ATOM 2304 C C . PRO A 1 297 ? -0.185 -12.696 13.961 1.00 50.47 297 PRO A C 1
ATOM 2306 O O . PRO A 1 297 ? -0.364 -11.901 14.878 1.00 50.47 297 PRO A O 1
ATOM 2309 N N . LEU A 1 298 ? -0.580 -13.975 14.036 1.00 47.12 298 LEU A N 1
ATOM 2310 C CA . LEU A 1 298 ? -1.269 -14.565 15.183 1.00 47.12 298 LEU A CA 1
ATOM 2311 C C . LEU A 1 298 ? -0.298 -15.082 16.256 1.00 47.12 298 LEU A C 1
ATOM 2313 O O . LEU A 1 298 ? -0.636 -15.063 17.438 1.00 47.12 298 LEU A O 1
ATOM 2317 N N . LYS A 1 299 ? 0.909 -15.536 15.883 1.00 46.72 299 LYS A N 1
ATOM 2318 C CA . LYS A 1 299 ? 1.923 -16.026 16.848 1.00 46.72 299 LYS A CA 1
ATOM 2319 C C . LYS A 1 299 ? 2.937 -14.967 17.275 1.00 46.72 299 LYS A C 1
ATOM 2321 O O . LYS A 1 299 ? 3.602 -15.137 18.295 1.00 46.72 299 LYS A O 1
ATOM 2326 N N . TYR A 1 300 ? 3.072 -13.879 16.527 1.00 39.69 300 TYR A N 1
ATOM 2327 C CA . TYR A 1 300 ? 4.003 -12.795 16.817 1.00 39.69 300 TYR A CA 1
ATOM 2328 C C . TYR A 1 300 ? 3.297 -11.741 17.685 1.00 39.69 300 TYR A C 1
ATOM 2330 O O . TYR A 1 300 ? 2.925 -10.671 17.224 1.00 39.69 300 TYR A O 1
ATOM 2338 N N . HIS A 1 301 ? 3.095 -12.088 18.962 1.00 37.06 301 HIS A N 1
ATOM 2339 C CA . HIS A 1 301 ? 2.550 -11.239 20.039 1.00 37.06 301 HIS A CA 1
ATOM 2340 C C . HIS A 1 301 ? 1.052 -10.871 19.997 1.00 37.06 301 HIS A C 1
ATOM 2342 O O . HIS A 1 301 ? 0.624 -10.050 20.803 1.00 37.06 301 HIS A O 1
ATOM 2348 N N . GLY A 1 302 ? 0.231 -11.527 19.168 1.00 28.31 302 GLY A N 1
ATOM 2349 C CA . GLY A 1 302 ? -1.219 -11.280 19.071 1.00 28.31 302 GLY A CA 1
ATOM 2350 C C . GLY A 1 302 ? -2.056 -11.520 20.340 1.00 28.31 302 GLY A C 1
ATOM 2351 O O . GLY A 1 302 ? -3.226 -11.160 20.342 1.00 28.31 302 GLY A O 1
ATOM 2352 N N . MET A 1 303 ? -1.483 -12.070 21.418 1.00 25.05 303 MET A N 1
ATOM 2353 C CA . MET A 1 303 ? -2.076 -12.044 22.762 1.00 25.05 303 MET A CA 1
ATOM 2354 C C . MET A 1 303 ? -0.991 -11.769 23.808 1.00 25.05 303 MET A C 1
ATOM 2356 O O . MET A 1 303 ? -0.286 -12.677 24.245 1.00 25.05 303 MET A O 1
ATOM 2360 N N . TRP A 1 304 ? -0.836 -10.501 24.176 1.00 26.16 304 TRP A N 1
ATOM 2361 C CA . TRP A 1 304 ? -0.394 -10.112 25.512 1.00 26.16 304 TRP A CA 1
ATOM 2362 C C . TRP A 1 304 ? -1.581 -9.369 26.120 1.00 26.16 304 TRP A C 1
ATOM 2364 O O . TRP A 1 304 ? -1.856 -8.235 25.725 1.00 26.16 304 TRP A O 1
ATOM 2374 N N . ASP A 1 305 ? -2.315 -10.068 26.987 1.00 25.97 305 ASP A N 1
ATOM 2375 C CA . ASP A 1 305 ? -3.094 -9.423 28.048 1.00 25.97 305 ASP A CA 1
ATOM 2376 C C . ASP A 1 305 ? -2.141 -8.664 28.990 1.00 25.97 305 ASP A C 1
ATOM 2378 O O . ASP A 1 305 ? -1.031 -9.192 29.260 1.00 25.97 305 ASP A O 1
#

Radius of gyration: 20.23 Å; chains: 1; bounding box: 52×52×58 Å

Organism: NCBI:txid1450172

Foldseek 3Di:
DPPFDAAEQEFQKKKKWFFDWDFDPDPPCPDDPRPDTDGDPFKTWIWIWHDDPVDNDIDIDTFWIKGFALPPPDPDPDVPQKGKIFIAGPPDDVVCSVVSVGDGQAMEMEGADPCQLVDQDQKEKWFDQDDPPPRDRPCPTADLSDRYIYIYHHLRLQKYFYVNVCVLLPPDDPPPPPDDPQATWMKGKDAQWDWDQAPNDIHTYAHVPQGTKHPIWIFTDGNRDTQKIKHDLQIFTWHFDDDDPVRDRDTDTDDPSHNMMMMGGRDPSQDPSNVVVVVNVRSVSNVSQVPSDPDDSCPSCVDDD

pLDDT: mean 74.47, std 18.81, range [25.05, 97.0]